Protein AF-A0A0G1DIJ9-F1 (afdb_monomer_lite)

Secondary structure (DSSP, 8-state):
-HHHHHHHHHHHHHHHHHHHHHHHHHHHHHHHHTT------TTEETTEE-TTEEEETTEEEETT-EETTEEEEETTEEE-TTSPEESSS--HHHHHHHHS---S--TT-TT-EEEEETTEEEEHHHHHHHHHTS-----TTHHHHHHHHHHHHHHHHHHHHHHTS----TTTSSSTT--HHHHHHHHHHHHHHHHHTS-EEEEEEEEEESBSSSB-TT-HHHHHHHHHHHHHHHHHHHHTTSS-HHHHHHHHHH-GGGGGT-TTTTTSSEEEEEEETTS--SS-HHHHHHHTTPPTT-BPPPEEEEE--STTPPPEEEEEEEEEEEEEE----------

pLDDT: mean 86.27, std 15.35, range [39.97, 98.81]

Sequence (339 aa):
MRDFIARILISRIGIIFLLFILVLSLFAGYSVLSRQKAPQPEYVCGGKNCFAGCCVRGKCQQKGINIAGYTCFGENKWETPDKKGIASGTPYAVIDAVTGKSSVPDPDDPATVVATVGQERIFQKDLDSEISLYPPQYSPDIRKILIDKISEDSTLLQKAAKEGDVVLDETVFDTVDKDYSKRLELVKEVKGIFDSRQNSLSGTIISIWFYNEKIGPLGYEKGKQLAFQKIDALQRNVKNGNLTLEEAVDIIKNDRELEQIDKSYKSNASFRFDVREGQKISLDPGFDSQLWQLSDGDVSDVFLAKDIPEYDAPAVDAVYMFARIDRRQIAETVKEQNL

Foldseek 3Di:
DVVVVVVVVVVVVVVVVVVVVVVVVVVVVVVVVVPPPDPDPLQAALNDGLQQAAHANRDGDHAQDAQQQWGINGPNWIAHVVRHIDPDDDAVSRNCRVVVDCPPFPLPDLQDFPDDAPPFGDGSVLLVVQCVVDDPDPDNCSSVVSVVVVNVLVNLLVVCVVVVNDDDDPLQGRDSNHDNVVVVVVSVVSCVLVQLQWKKFKWKKFKQWQAALHHFQCGRPSSVVVQCVLQQVLLVCCQVVVDPPVRSLVCQLPPPVSCRRPVCSNVVRMDIDIDTPPDDDDQAVVVVVQSVVDAAQHKAHKDFDWDQSDVPRDTDGTMIMIITINDIRHRPPPPPPDD

Organism: NCBI:txid1618443

Structure (mmCIF, N/CA/C/O backbone):
data_AF-A0A0G1DIJ9-F1
#
_entry.id   AF-A0A0G1DIJ9-F1
#
loop_
_atom_site.group_PDB
_atom_site.id
_atom_site.type_symbol
_atom_site.label_atom_id
_atom_site.label_alt_id
_atom_site.label_comp_id
_atom_site.label_asym_id
_atom_site.label_entity_id
_atom_site.label_seq_id
_atom_site.pdbx_PDB_ins_code
_atom_site.Cartn_x
_atom_site.Cartn_y
_atom_site.Cartn_z
_atom_site.occupancy
_atom_site.B_iso_or_equiv
_atom_site.auth_seq_id
_atom_site.auth_comp_id
_atom_site.auth_asym_id
_atom_site.auth_atom_id
_atom_site.pdbx_PDB_model_num
ATOM 1 N N . MET A 1 1 ? 41.668 5.292 61.300 1.00 58.12 1 MET A N 1
ATOM 2 C CA . MET A 1 1 ? 42.355 6.326 60.484 1.00 58.12 1 MET A CA 1
ATOM 3 C C . MET A 1 1 ? 42.522 5.905 59.017 1.00 58.12 1 MET A C 1
ATOM 5 O O . MET A 1 1 ? 42.202 6.703 58.147 1.00 58.12 1 MET A O 1
ATOM 9 N N . ARG A 1 2 ? 42.920 4.653 58.723 1.00 53.69 2 ARG A N 1
ATOM 10 C CA . ARG A 1 2 ? 43.015 4.102 57.350 1.00 53.69 2 ARG A CA 1
ATOM 11 C C . ARG A 1 2 ? 41.704 4.159 56.542 1.00 53.69 2 ARG A C 1
ATOM 13 O O . ARG A 1 2 ? 41.727 4.617 55.406 1.00 53.69 2 ARG A O 1
ATOM 20 N N . ASP A 1 3 ? 40.566 3.819 57.149 1.00 58.00 3 ASP A N 1
ATOM 21 C CA . ASP A 1 3 ? 39.267 3.823 56.444 1.00 58.00 3 ASP A CA 1
ATOM 22 C C . ASP A 1 3 ? 38.712 5.220 56.141 1.00 58.00 3 ASP A C 1
ATOM 24 O O . ASP A 1 3 ? 37.948 5.404 55.195 1.00 58.00 3 ASP A O 1
ATOM 28 N N . PHE A 1 4 ? 39.120 6.232 56.910 1.00 63.16 4 PHE A N 1
ATOM 29 C CA . PHE A 1 4 ? 38.688 7.612 56.685 1.00 63.16 4 PHE A CA 1
ATOM 30 C C . PHE A 1 4 ? 39.403 8.228 55.474 1.00 63.16 4 PHE A C 1
ATOM 32 O O . PHE A 1 4 ? 38.781 8.892 54.648 1.00 63.16 4 PHE A O 1
ATOM 39 N N . ILE A 1 5 ? 40.696 7.926 55.310 1.00 64.38 5 ILE A N 1
ATOM 40 C CA . ILE A 1 5 ? 41.495 8.381 54.164 1.00 64.38 5 ILE A CA 1
ATOM 41 C C . ILE A 1 5 ? 41.023 7.702 52.865 1.00 64.38 5 ILE A C 1
ATOM 43 O O . ILE A 1 5 ? 40.918 8.365 51.833 1.00 64.38 5 ILE A O 1
ATOM 47 N N . ALA A 1 6 ? 40.645 6.419 52.917 1.00 62.41 6 ALA A N 1
ATOM 48 C CA . ALA A 1 6 ? 40.121 5.693 51.757 1.00 62.41 6 ALA A CA 1
ATOM 49 C C . ALA A 1 6 ? 38.794 6.277 51.231 1.00 62.41 6 ALA A C 1
ATOM 51 O O . ALA A 1 6 ? 38.613 6.414 50.022 1.00 62.41 6 ALA A O 1
ATOM 52 N N . ARG A 1 7 ? 37.884 6.702 52.121 1.00 59.50 7 ARG A N 1
ATOM 53 C CA . ARG A 1 7 ? 36.598 7.305 51.720 1.00 59.50 7 ARG A CA 1
ATOM 54 C C . ARG A 1 7 ? 36.752 8.694 51.091 1.00 59.50 7 ARG A C 1
ATOM 56 O O . ARG A 1 7 ? 36.018 9.017 50.159 1.00 59.50 7 ARG A O 1
ATOM 63 N N . ILE A 1 8 ? 37.729 9.489 51.534 1.00 63.97 8 ILE A N 1
ATOM 64 C CA . ILE A 1 8 ? 38.015 10.803 50.930 1.00 63.97 8 ILE A CA 1
ATOM 65 C C . ILE A 1 8 ? 38.635 10.644 49.532 1.00 63.97 8 ILE A C 1
ATOM 67 O O . ILE A 1 8 ? 38.284 11.392 48.618 1.00 63.97 8 ILE A O 1
ATOM 71 N N . LEU A 1 9 ? 39.508 9.650 49.338 1.00 57.59 9 LEU A N 1
ATOM 72 C CA . LEU A 1 9 ? 40.127 9.373 48.036 1.00 57.59 9 LEU A CA 1
ATOM 73 C C . LEU A 1 9 ? 39.108 8.892 46.991 1.00 57.59 9 LEU A C 1
ATOM 75 O O . LEU A 1 9 ? 39.119 9.392 45.868 1.00 57.59 9 LEU A O 1
ATOM 79 N N . ILE A 1 10 ? 38.177 8.007 47.364 1.00 65.44 10 ILE A N 1
ATOM 80 C CA . ILE A 1 10 ? 37.139 7.506 46.443 1.00 65.44 10 ILE A CA 1
ATOM 81 C C . ILE A 1 10 ? 36.172 8.629 46.026 1.00 65.44 10 ILE A C 1
ATOM 83 O O . ILE A 1 10 ? 35.812 8.737 44.855 1.00 65.44 10 ILE A O 1
ATOM 87 N N . SER A 1 11 ? 35.815 9.523 46.954 1.00 72.94 11 SER A N 1
ATOM 88 C CA . SER A 1 11 ? 34.938 10.669 46.675 1.00 72.94 11 SER A CA 1
ATOM 89 C C . SER A 1 11 ? 35.566 11.667 45.690 1.00 72.94 11 SER A C 1
ATOM 91 O O . SER A 1 11 ? 34.907 12.120 44.754 1.00 72.94 11 SER A O 1
ATOM 93 N N . ARG A 1 12 ? 36.865 11.967 45.831 1.00 72.31 12 ARG A N 1
ATOM 94 C CA . ARG A 1 12 ? 37.558 12.914 44.938 1.00 72.31 12 ARG A CA 1
ATOM 95 C C . ARG A 1 12 ? 37.807 12.355 43.537 1.00 72.31 12 ARG A C 1
ATOM 97 O O . ARG A 1 12 ? 37.716 13.110 42.573 1.00 72.31 12 ARG A O 1
ATOM 104 N N . ILE A 1 13 ? 38.060 11.052 43.411 1.00 76.75 13 ILE A N 1
ATOM 105 C CA . ILE A 1 13 ? 38.215 10.396 42.102 1.00 76.75 13 ILE A CA 1
ATOM 106 C C . ILE A 1 13 ? 36.884 10.397 41.336 1.00 76.75 13 ILE A C 1
ATOM 108 O O . ILE A 1 13 ? 36.874 10.690 40.142 1.00 76.75 13 ILE A O 1
ATOM 112 N N . GLY A 1 14 ? 35.756 10.172 42.022 1.00 79.25 14 GLY A N 1
ATOM 113 C CA . GLY A 1 14 ? 34.427 10.229 41.402 1.00 79.25 14 GLY A CA 1
ATOM 114 C C . GLY A 1 14 ? 34.088 11.604 40.812 1.00 79.25 14 GLY A C 1
ATOM 115 O O . GLY A 1 14 ? 33.591 11.686 39.691 1.00 79.25 14 GLY A O 1
ATOM 116 N N . ILE A 1 15 ? 34.422 12.689 41.521 1.00 81.75 15 ILE A N 1
ATOM 117 C CA . ILE A 1 15 ? 34.166 14.063 41.051 1.00 81.75 15 ILE A CA 1
ATOM 118 C C . ILE A 1 15 ? 35.011 14.400 39.812 1.00 81.75 15 ILE A C 1
ATOM 120 O O . ILE A 1 15 ? 34.500 14.998 38.864 1.00 81.75 15 ILE A O 1
ATOM 124 N N . ILE A 1 16 ? 36.283 13.987 39.783 1.00 83.19 16 ILE A N 1
ATOM 125 C CA . ILE A 1 16 ? 37.169 14.220 38.629 1.00 83.19 16 ILE A CA 1
ATOM 126 C C . ILE A 1 16 ? 36.668 13.451 37.400 1.00 83.19 16 ILE A C 1
ATOM 128 O O . ILE A 1 16 ? 36.641 14.003 36.300 1.00 83.19 16 ILE A O 1
ATOM 132 N N . PHE A 1 17 ? 36.218 12.207 37.580 1.00 80.94 17 PHE A N 1
ATOM 133 C CA . PHE A 1 17 ? 35.701 11.392 36.481 1.00 80.94 17 PHE A CA 1
ATOM 134 C C . PHE A 1 17 ? 34.413 11.982 35.885 1.00 80.94 17 PHE A C 1
ATOM 136 O O . PHE A 1 17 ? 34.255 12.031 34.666 1.00 80.94 17 PHE A O 1
ATOM 143 N N . LEU A 1 18 ? 33.526 12.513 36.731 1.00 82.81 18 LEU A N 1
ATOM 144 C CA . LEU A 1 18 ? 32.265 13.117 36.296 1.00 82.81 18 LEU A CA 1
ATOM 145 C C . LEU A 1 18 ? 32.480 14.437 35.532 1.00 82.81 18 LEU A C 1
ATOM 147 O O . LEU A 1 18 ? 31.822 14.677 34.519 1.00 82.81 18 LEU A O 1
ATOM 151 N N . LEU A 1 19 ? 33.458 15.252 35.946 1.00 85.06 19 LEU A N 1
ATOM 152 C CA . LEU A 1 19 ? 33.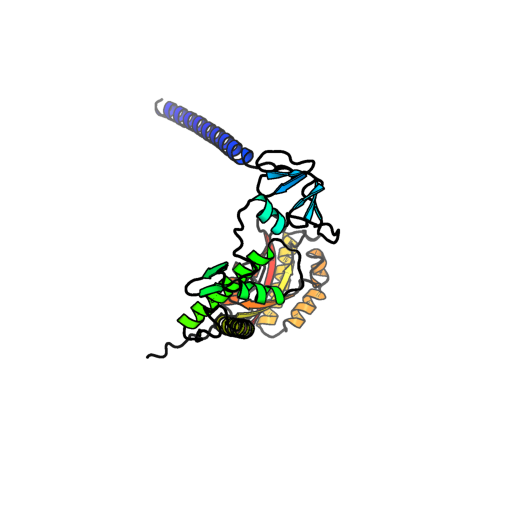872 16.449 35.202 1.00 85.06 19 LEU A CA 1
ATOM 153 C C . LEU A 1 19 ? 34.488 16.103 33.839 1.00 85.06 19 LEU A C 1
ATOM 155 O O . LEU A 1 19 ? 34.218 16.789 32.854 1.00 85.06 19 LEU A O 1
ATOM 159 N N . PHE A 1 20 ? 35.271 15.026 33.758 1.00 84.31 20 PHE A N 1
ATOM 160 C CA . PHE A 1 20 ? 35.887 14.597 32.501 1.00 84.31 20 PHE A CA 1
ATOM 161 C C . PHE A 1 20 ? 34.842 14.125 31.474 1.00 84.31 20 PHE A C 1
ATOM 163 O O . PHE A 1 20 ? 34.932 14.475 30.297 1.00 84.31 20 PHE A O 1
ATOM 170 N N . ILE A 1 21 ? 33.802 13.408 31.922 1.00 82.00 21 ILE A N 1
ATOM 171 C CA . ILE A 1 21 ? 32.673 12.996 31.068 1.00 82.00 21 ILE A CA 1
ATOM 172 C C . ILE A 1 21 ? 31.901 14.217 30.546 1.00 82.00 21 ILE A C 1
ATOM 174 O O . ILE A 1 21 ? 31.571 14.273 29.360 1.00 82.00 21 ILE A O 1
ATOM 178 N N . LEU A 1 22 ? 31.666 15.226 31.391 1.00 82.06 22 LEU A N 1
ATOM 179 C CA . LEU A 1 22 ? 30.994 16.465 30.983 1.00 82.06 22 LEU A CA 1
ATOM 180 C C . LEU A 1 22 ? 31.778 17.214 29.895 1.00 82.06 22 LEU A C 1
ATOM 182 O O . LEU A 1 22 ? 31.198 17.608 28.883 1.00 82.06 22 LEU A O 1
ATOM 186 N N . VAL A 1 23 ? 33.100 17.341 30.037 1.00 82.44 23 VAL A N 1
ATOM 187 C CA . VAL A 1 23 ? 33.948 17.998 29.024 1.00 82.44 23 VAL A CA 1
ATOM 188 C C . VAL A 1 23 ? 33.960 17.222 27.702 1.00 82.44 23 VAL A C 1
ATOM 190 O O . VAL A 1 23 ? 33.847 17.830 26.637 1.00 82.44 23 VAL A O 1
ATOM 193 N N . LEU A 1 24 ? 34.025 15.887 27.748 1.00 75.75 24 LEU A N 1
ATOM 194 C CA . LEU A 1 24 ? 33.939 15.050 26.546 1.00 75.75 24 LEU A CA 1
ATOM 195 C C . LEU A 1 24 ? 32.584 15.186 25.838 1.00 75.75 24 LEU A C 1
ATOM 197 O O . LEU A 1 24 ? 32.544 15.265 24.610 1.00 75.75 24 LEU A O 1
ATOM 201 N N . SER A 1 25 ? 31.483 15.272 26.592 1.00 73.44 25 SER A N 1
ATOM 202 C CA . SER A 1 25 ? 30.143 15.442 26.016 1.00 73.44 25 SER A CA 1
ATOM 203 C C . SER A 1 25 ? 29.959 16.803 25.327 1.00 73.44 25 SER A C 1
ATOM 205 O O . SER A 1 25 ? 29.359 16.874 24.253 1.00 73.44 25 SER A O 1
ATOM 207 N N . LEU A 1 26 ? 30.566 17.867 25.869 1.00 74.19 26 LEU A N 1
ATOM 208 C CA . LEU A 1 26 ? 30.573 19.195 25.247 1.00 74.19 26 LEU A CA 1
ATOM 209 C C . LEU A 1 26 ? 31.395 19.218 23.947 1.00 74.19 26 LEU A C 1
ATOM 211 O O . LEU A 1 26 ? 30.956 19.805 22.958 1.00 74.19 26 LEU A O 1
ATOM 215 N N . PHE A 1 27 ? 32.545 18.535 23.906 1.00 69.31 27 PHE A N 1
ATOM 216 C CA . PHE A 1 27 ? 33.355 18.427 22.685 1.00 69.31 27 PHE A CA 1
ATOM 217 C C . PHE A 1 27 ? 32.674 17.591 21.592 1.00 69.31 27 PHE A C 1
ATOM 219 O O . PHE A 1 27 ? 32.719 17.961 20.415 1.00 69.31 27 PHE A O 1
ATOM 226 N N . ALA A 1 28 ? 31.998 16.501 21.965 1.00 64.94 28 ALA A N 1
ATOM 227 C CA . ALA A 1 28 ? 31.237 15.684 21.024 1.00 64.94 28 ALA A CA 1
ATOM 228 C C . ALA A 1 28 ? 30.083 16.483 20.390 1.00 64.94 28 ALA A C 1
ATOM 230 O O . ALA A 1 28 ? 29.948 16.483 19.165 1.00 64.94 28 ALA A O 1
ATOM 231 N N . GLY A 1 29 ? 29.327 17.245 21.192 1.00 58.09 29 GLY A N 1
ATOM 232 C CA . GLY A 1 29 ? 28.249 18.111 20.700 1.00 58.09 29 GLY A CA 1
ATOM 233 C C . GLY A 1 29 ? 28.731 19.204 19.738 1.00 58.09 29 GLY A C 1
ATOM 234 O O . GLY A 1 29 ? 28.089 19.455 18.717 1.00 58.09 29 GLY A O 1
ATOM 235 N N . TYR A 1 30 ? 29.903 19.796 19.995 1.00 59.12 30 TYR A N 1
ATOM 236 C CA . TYR A 1 30 ? 30.471 20.832 19.122 1.00 59.12 30 TYR A CA 1
ATOM 237 C C . TYR A 1 30 ? 30.870 20.284 17.739 1.00 59.12 30 TYR A C 1
ATOM 239 O O . TYR A 1 30 ? 30.672 20.943 16.721 1.00 59.12 30 TYR A O 1
ATOM 247 N N . SER A 1 31 ? 31.372 19.046 17.678 1.00 56.94 31 SER A N 1
ATOM 248 C CA . SER A 1 31 ? 31.789 18.416 16.416 1.00 56.94 31 SER A CA 1
ATOM 249 C C . SER A 1 31 ? 30.624 18.011 15.497 1.00 56.94 31 SER A C 1
ATOM 251 O O . SER A 1 31 ? 30.791 17.969 14.275 1.00 56.94 31 SER A O 1
ATOM 253 N N . VAL A 1 32 ? 29.440 17.749 16.064 1.00 54.06 32 VAL A N 1
ATOM 254 C CA . VAL A 1 32 ? 28.249 17.316 15.312 1.00 54.06 32 VAL A CA 1
ATOM 255 C C . VAL A 1 32 ? 27.482 18.513 14.735 1.00 54.06 32 VAL A C 1
ATOM 257 O O . VAL A 1 32 ? 26.994 18.435 13.608 1.00 54.06 32 VAL A O 1
ATOM 260 N N . LEU A 1 33 ? 27.449 19.655 15.431 1.00 47.84 33 LEU A N 1
ATOM 261 C CA . LEU A 1 33 ? 26.732 20.853 14.967 1.00 47.84 33 LEU A CA 1
ATOM 262 C C . LEU A 1 33 ? 27.459 21.635 13.857 1.00 47.84 33 LEU A C 1
ATOM 264 O O . LEU A 1 33 ? 26.808 22.298 13.055 1.00 47.84 33 LEU A O 1
ATOM 268 N N . SER A 1 34 ? 28.786 21.524 13.718 1.00 47.81 34 SER A N 1
ATOM 269 C CA . SER A 1 34 ? 29.533 22.228 12.653 1.00 47.81 34 SER A CA 1
ATOM 270 C C . SER A 1 34 ? 29.472 21.566 11.264 1.00 47.81 34 SER A C 1
ATOM 272 O O . SER A 1 34 ? 30.155 22.017 10.344 1.00 47.81 34 SER A O 1
ATOM 274 N N . ARG A 1 35 ? 28.679 20.500 11.074 1.00 47.31 35 ARG A N 1
ATOM 275 C CA . ARG A 1 35 ? 28.535 19.797 9.780 1.00 47.31 35 ARG A CA 1
ATOM 276 C C . ARG A 1 35 ? 27.206 20.019 9.061 1.00 47.31 35 ARG A C 1
ATOM 278 O O . ARG A 1 35 ? 26.981 19.394 8.026 1.00 47.31 35 ARG A O 1
ATOM 285 N N . GLN A 1 36 ? 26.359 20.937 9.516 1.00 44.81 36 GLN A N 1
ATOM 286 C CA . GLN A 1 36 ? 25.293 21.438 8.652 1.00 44.81 36 GLN A CA 1
ATOM 287 C C . GLN A 1 36 ? 25.916 22.406 7.639 1.00 44.81 36 GLN A C 1
ATOM 289 O O . GLN A 1 36 ? 26.146 23.579 7.922 1.00 44.81 36 GLN A O 1
ATOM 294 N N . LYS A 1 37 ? 26.266 21.885 6.453 1.00 44.62 37 LYS A N 1
ATOM 295 C CA . LYS A 1 37 ? 26.604 22.717 5.293 1.00 44.62 37 LYS A CA 1
ATOM 296 C C . LYS A 1 37 ? 25.425 23.662 5.072 1.00 44.62 37 LYS A C 1
ATOM 298 O O . LYS A 1 37 ? 24.344 23.194 4.726 1.00 44.62 37 LYS A O 1
ATOM 303 N N . ALA A 1 38 ? 25.634 24.961 5.285 1.00 48.69 38 ALA A N 1
ATOM 304 C CA . ALA A 1 38 ? 24.663 25.976 4.899 1.00 48.69 38 ALA A CA 1
ATOM 305 C C . ALA A 1 38 ? 24.201 25.696 3.455 1.00 48.69 38 ALA A C 1
ATOM 307 O O . ALA A 1 38 ? 25.057 25.344 2.628 1.00 48.69 38 ALA A O 1
ATOM 308 N N . PRO A 1 39 ? 22.893 25.798 3.147 1.00 48.47 39 PRO A N 1
ATOM 309 C CA . PRO A 1 39 ? 22.404 25.608 1.789 1.00 48.47 39 PRO A CA 1
ATOM 310 C C . PRO A 1 39 ? 23.198 26.543 0.879 1.00 48.47 39 PRO A C 1
ATOM 312 O O . PRO A 1 39 ? 23.201 27.761 1.061 1.00 48.47 39 PRO A O 1
ATOM 315 N N . GLN A 1 40 ? 23.973 25.955 -0.032 1.00 47.31 40 GLN A N 1
ATOM 316 C CA . GLN A 1 40 ? 24.732 26.727 -1.006 1.00 47.31 40 GLN A CA 1
ATOM 317 C C . GLN A 1 40 ? 23.710 27.541 -1.809 1.00 47.31 40 GLN A C 1
ATOM 319 O O . GLN A 1 40 ? 22.744 26.950 -2.293 1.00 47.31 40 GLN A O 1
ATOM 324 N N . PRO A 1 41 ? 23.870 28.870 -1.936 1.00 52.56 41 PRO A N 1
ATOM 325 C CA . PRO A 1 41 ? 22.963 29.655 -2.757 1.00 52.56 41 PRO A CA 1
ATOM 326 C C . PRO A 1 41 ? 22.971 29.097 -4.186 1.00 52.56 41 PRO A C 1
ATOM 328 O O . PRO A 1 41 ? 24.032 28.730 -4.695 1.00 52.56 41 PRO A O 1
ATOM 331 N N . GLU A 1 42 ? 21.800 29.057 -4.829 1.00 52.34 42 GLU A N 1
ATOM 332 C CA . GLU A 1 42 ? 21.540 28.460 -6.157 1.00 52.34 42 GLU A CA 1
ATOM 333 C C . GLU A 1 42 ? 22.486 28.925 -7.283 1.00 52.34 42 GLU A C 1
ATOM 335 O O . GLU A 1 42 ? 22.529 28.330 -8.354 1.00 52.34 42 GLU A O 1
ATOM 340 N N . TYR A 1 43 ? 23.298 29.954 -7.049 1.00 55.31 43 TYR A N 1
ATOM 341 C CA . TYR A 1 43 ? 24.181 30.585 -8.026 1.00 55.31 43 TYR A CA 1
ATOM 342 C C . TYR A 1 43 ? 25.648 30.133 -7.945 1.00 55.31 43 TYR A C 1
ATOM 344 O O . TYR A 1 43 ? 26.487 30.680 -8.663 1.00 55.31 43 TYR A O 1
ATOM 352 N N . VAL A 1 44 ? 25.999 29.160 -7.092 1.00 58.97 44 VAL A N 1
ATOM 353 C CA . VAL A 1 44 ? 27.384 28.668 -6.964 1.00 58.97 44 VAL A CA 1
ATOM 354 C C . VAL A 1 44 ? 27.623 27.448 -7.855 1.00 58.97 44 VAL A C 1
ATOM 356 O O . VAL A 1 44 ? 27.127 26.355 -7.605 1.00 58.97 44 VAL A O 1
ATOM 359 N N . CYS A 1 45 ? 28.460 27.621 -8.877 1.00 71.06 45 CYS A N 1
ATOM 360 C CA . CYS A 1 45 ? 28.860 26.581 -9.818 1.00 71.06 45 CYS A CA 1
ATOM 361 C C . CYS A 1 45 ? 30.348 26.272 -9.647 1.00 71.06 45 CYS A C 1
ATOM 363 O O . CYS A 1 45 ? 31.192 27.134 -9.893 1.00 71.06 45 CYS A O 1
ATOM 365 N N . GLY A 1 46 ? 30.696 25.066 -9.186 1.00 60.66 46 GLY A N 1
ATOM 366 C CA . GLY A 1 46 ? 32.104 24.679 -9.000 1.00 60.66 46 GLY A CA 1
ATOM 367 C C . GLY A 1 46 ? 32.893 25.615 -8.068 1.00 60.66 46 GLY A C 1
ATOM 368 O O . GLY A 1 46 ? 34.087 25.819 -8.272 1.00 60.66 46 GLY A O 1
ATOM 369 N N . GLY A 1 47 ? 32.224 26.237 -7.089 1.00 64.62 47 GLY A N 1
ATOM 370 C CA . GLY A 1 47 ? 32.829 27.208 -6.166 1.00 64.62 47 GLY A CA 1
ATOM 371 C C . GLY A 1 47 ? 32.925 28.647 -6.692 1.00 64.62 47 GLY A C 1
ATOM 372 O O . GLY A 1 47 ? 33.495 29.494 -6.010 1.00 64.62 47 GLY A O 1
ATOM 373 N N . LYS A 1 48 ? 32.371 28.953 -7.875 1.00 67.19 48 LYS A N 1
ATOM 374 C CA . LYS A 1 48 ? 32.296 30.315 -8.433 1.00 67.19 48 LYS A CA 1
ATOM 375 C C . LYS A 1 48 ? 30.850 30.795 -8.509 1.00 67.19 48 LYS A C 1
ATOM 377 O O . LYS A 1 48 ? 29.956 30.021 -8.837 1.00 67.19 48 LYS A O 1
ATOM 382 N N . ASN A 1 49 ? 30.624 32.075 -8.225 1.00 75.19 49 ASN A N 1
ATOM 383 C CA . ASN A 1 49 ? 29.305 32.692 -8.341 1.00 75.19 49 ASN A CA 1
ATOM 384 C C . ASN A 1 49 ? 29.000 33.010 -9.818 1.00 75.19 49 ASN A C 1
ATOM 386 O O . ASN A 1 49 ? 29.737 33.770 -10.446 1.00 75.19 49 ASN A O 1
ATOM 390 N N . CYS A 1 50 ? 27.924 32.439 -10.362 1.00 78.25 50 CYS A N 1
ATOM 391 C CA . CYS A 1 50 ? 27.437 32.679 -11.723 1.00 78.25 50 CYS A CA 1
ATOM 392 C C . CYS A 1 50 ? 26.219 33.624 -11.749 1.00 78.25 50 CYS A C 1
ATOM 394 O O . CYS A 1 50 ? 25.319 33.425 -12.557 1.00 78.25 50 CYS A O 1
ATOM 396 N N . PHE A 1 51 ? 26.169 34.639 -10.878 1.00 71.81 51 PHE A N 1
ATOM 397 C CA . PHE A 1 51 ? 25.015 35.538 -10.684 1.00 71.81 51 PHE A CA 1
ATOM 398 C C . PHE A 1 51 ? 24.389 36.075 -11.986 1.00 71.81 51 PHE A C 1
ATOM 400 O O . PHE A 1 51 ? 23.174 36.143 -12.123 1.00 71.81 51 PHE A O 1
ATOM 407 N N . ALA A 1 52 ? 25.219 36.412 -12.976 1.00 82.88 52 ALA A N 1
ATOM 408 C CA . ALA A 1 52 ? 24.775 36.958 -14.258 1.00 82.88 52 ALA A CA 1
ATOM 409 C C . ALA A 1 52 ? 24.619 35.902 -15.368 1.00 82.88 52 ALA A C 1
ATOM 411 O O . ALA A 1 52 ? 24.576 36.264 -16.539 1.00 82.88 52 ALA A O 1
ATOM 412 N N . GLY A 1 53 ? 24.602 34.610 -15.043 1.00 88.94 53 GLY A N 1
ATOM 413 C CA . GLY A 1 53 ? 24.704 33.529 -16.020 1.00 88.94 53 GLY A CA 1
ATOM 414 C C . GLY A 1 53 ? 23.982 32.253 -15.603 1.00 88.94 53 GLY A C 1
ATOM 415 O O . GLY A 1 53 ? 23.129 32.261 -14.718 1.00 88.94 53 GLY A O 1
ATOM 416 N N . CYS A 1 54 ? 24.321 31.152 -16.266 1.00 89.75 54 CYS A N 1
ATOM 417 C CA . CYS A 1 54 ? 23.744 29.839 -15.996 1.00 89.75 54 CYS A CA 1
ATOM 418 C C . CYS A 1 54 ? 24.848 28.832 -15.673 1.00 89.75 54 CYS A C 1
ATOM 420 O O . CYS A 1 54 ? 25.860 28.749 -16.367 1.00 89.75 54 CYS A O 1
ATOM 422 N N . CYS A 1 55 ? 24.668 28.066 -14.608 1.00 86.00 55 CYS A N 1
ATOM 423 C CA . CYS A 1 55 ? 25.562 27.012 -14.172 1.00 86.00 55 CYS A CA 1
ATOM 424 C C . CYS A 1 55 ? 25.269 25.733 -14.945 1.00 86.00 55 CYS A C 1
ATOM 426 O O . CYS A 1 55 ? 24.171 25.192 -14.876 1.00 86.00 55 CYS A O 1
ATOM 428 N N . VAL A 1 56 ? 26.283 25.212 -15.629 1.00 85.44 56 VAL A N 1
ATOM 429 C CA . VAL A 1 56 ? 26.197 23.948 -16.358 1.00 85.44 56 VAL A CA 1
ATOM 430 C C . VAL A 1 56 ? 27.373 23.079 -15.937 1.00 85.44 56 VAL A C 1
ATOM 432 O O . VA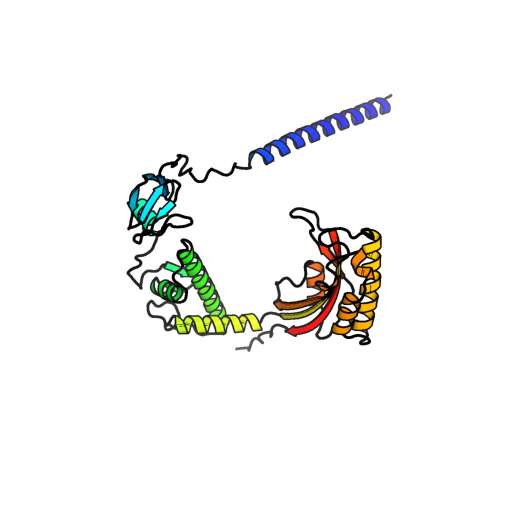L A 1 56 ? 28.519 23.372 -16.280 1.00 85.44 56 VAL A O 1
ATOM 435 N N . ARG A 1 57 ? 27.107 22.029 -15.143 1.00 81.12 57 ARG A N 1
ATOM 436 C CA . ARG A 1 57 ? 28.111 21.046 -14.671 1.00 81.12 57 ARG A CA 1
ATOM 437 C C . ARG A 1 57 ? 29.406 21.687 -14.131 1.00 81.12 57 ARG A C 1
ATOM 439 O O . ARG A 1 57 ? 30.510 21.277 -14.478 1.00 81.12 57 ARG A O 1
ATOM 446 N N . GLY A 1 58 ? 29.283 22.709 -13.284 1.00 77.56 58 GLY A N 1
ATOM 447 C CA . GLY A 1 58 ? 30.440 23.377 -12.669 1.00 77.56 58 GLY A CA 1
ATOM 448 C C . GLY A 1 58 ? 31.098 24.471 -13.522 1.00 77.56 58 GLY A C 1
ATOM 449 O O . GLY A 1 58 ? 32.077 25.065 -13.077 1.00 77.56 58 GLY A O 1
ATOM 450 N N . LYS A 1 59 ? 30.567 24.774 -14.717 1.00 83.81 59 LYS A N 1
ATOM 451 C CA . LYS A 1 59 ? 31.005 25.888 -15.572 1.00 83.81 59 LYS A CA 1
ATOM 452 C C . LYS A 1 59 ? 29.933 26.983 -15.630 1.00 83.81 59 LYS A C 1
ATOM 454 O O . LYS A 1 59 ? 28.769 26.684 -15.890 1.00 83.81 59 LYS A O 1
ATOM 459 N N . CYS A 1 60 ? 30.326 28.246 -15.451 1.00 89.31 60 CYS A N 1
ATOM 460 C CA . CYS A 1 60 ? 29.434 29.385 -15.688 1.00 89.31 60 CYS A CA 1
ATOM 461 C C . CYS A 1 60 ? 29.319 29.674 -17.189 1.00 89.31 60 CYS A C 1
ATOM 463 O O . CYS A 1 60 ? 30.331 29.890 -17.855 1.00 89.31 60 CYS A O 1
ATOM 465 N N . GLN A 1 61 ? 28.090 29.741 -17.687 1.00 91.94 61 GLN A N 1
ATOM 466 C CA . GLN A 1 61 ? 27.737 30.202 -19.025 1.00 91.94 61 GLN A CA 1
ATOM 467 C C . GLN A 1 61 ? 27.232 31.644 -18.956 1.00 91.94 61 GLN A C 1
ATOM 469 O O . GLN A 1 61 ? 26.536 32.010 -18.008 1.00 91.94 61 GLN A O 1
ATOM 474 N N . GLN A 1 62 ? 27.596 32.476 -19.931 1.00 91.81 62 GLN A N 1
ATOM 475 C CA . GLN A 1 62 ? 27.188 33.884 -19.956 1.00 91.81 62 GLN A CA 1
ATOM 476 C C . GLN A 1 62 ? 25.692 34.025 -20.269 1.00 91.81 62 GLN A C 1
ATOM 478 O O . GLN A 1 62 ? 25.151 33.273 -21.073 1.00 91.81 62 GLN A O 1
ATOM 483 N N . LYS A 1 63 ? 25.012 35.015 -19.681 1.00 93.56 63 LYS A N 1
ATOM 484 C CA . LYS A 1 63 ? 23.652 35.380 -20.103 1.00 93.56 63 LYS A CA 1
ATOM 485 C C . LYS A 1 63 ? 23.627 35.791 -21.577 1.00 93.56 63 LYS A C 1
ATOM 487 O O . LYS A 1 63 ? 24.535 36.458 -22.062 1.00 93.56 63 LYS A O 1
ATOM 492 N N . GLY A 1 64 ? 22.563 35.401 -22.268 1.00 91.12 64 GLY A N 1
ATOM 493 C CA . GLY A 1 64 ? 22.353 35.609 -23.696 1.00 91.12 64 GLY A CA 1
ATOM 494 C C . GLY A 1 64 ? 23.033 34.566 -24.580 1.00 91.12 64 GLY A C 1
ATOM 495 O O . GLY A 1 64 ? 22.787 34.566 -25.783 1.00 91.12 64 GLY A O 1
ATOM 496 N N . ILE A 1 65 ? 23.859 33.669 -24.023 1.00 92.50 65 ILE A N 1
ATOM 497 C CA . ILE A 1 65 ? 24.471 32.610 -24.824 1.00 92.50 65 ILE A CA 1
ATOM 498 C C . ILE A 1 65 ? 23.397 31.635 -25.306 1.00 92.50 65 ILE A C 1
ATOM 500 O O . ILE A 1 65 ? 22.562 31.184 -24.516 1.00 92.50 65 ILE A O 1
ATOM 504 N N . ASN A 1 66 ? 23.442 31.322 -26.601 1.00 91.56 66 ASN A N 1
ATOM 505 C CA . ASN A 1 66 ? 22.657 30.249 -27.188 1.00 91.56 66 ASN A CA 1
ATOM 506 C C . ASN A 1 66 ? 23.510 28.979 -27.241 1.00 91.56 66 ASN A C 1
ATOM 508 O O . ASN A 1 66 ? 24.608 28.989 -27.799 1.00 91.56 66 ASN A O 1
ATOM 512 N N . ILE A 1 67 ? 23.022 27.902 -26.636 1.00 85.06 67 ILE A N 1
ATOM 513 C CA . ILE A 1 67 ? 23.684 26.601 -26.605 1.00 85.06 67 ILE A CA 1
ATOM 514 C C . ILE A 1 67 ? 22.645 25.556 -26.993 1.00 85.06 67 ILE A C 1
ATOM 516 O O . ILE A 1 67 ? 21.627 25.412 -26.319 1.00 85.06 67 ILE A O 1
ATOM 520 N N . ALA A 1 68 ? 22.897 24.844 -28.093 1.00 82.62 68 ALA A N 1
ATOM 521 C CA . ALA A 1 68 ? 21.989 23.833 -28.639 1.00 82.62 68 ALA A CA 1
ATOM 522 C C . ALA A 1 68 ? 20.538 24.336 -28.819 1.00 82.62 68 ALA A C 1
ATOM 524 O O . ALA A 1 68 ? 19.580 23.619 -28.545 1.00 82.62 68 ALA A O 1
ATOM 525 N N . GLY A 1 69 ? 20.371 25.598 -29.233 1.00 82.88 69 GLY A N 1
ATOM 526 C CA . GLY A 1 69 ? 19.063 26.227 -29.430 1.00 82.88 69 GLY A CA 1
ATOM 527 C C . GLY A 1 69 ? 18.457 26.861 -28.173 1.00 82.88 69 GLY A C 1
ATOM 528 O O . GLY A 1 69 ? 17.502 27.622 -28.298 1.00 82.88 69 GLY A O 1
ATOM 529 N N . TYR A 1 70 ? 19.027 26.636 -26.987 1.00 90.00 70 TYR A N 1
ATOM 530 C CA . TYR A 1 70 ? 18.542 27.209 -25.731 1.00 90.00 70 TYR A CA 1
ATOM 531 C C . TYR A 1 70 ? 19.303 28.470 -25.349 1.00 90.00 70 TYR A C 1
ATOM 533 O O . TYR A 1 70 ? 20.530 28.507 -25.434 1.00 90.00 70 TYR A O 1
ATOM 541 N N . THR A 1 71 ? 18.593 29.477 -24.847 1.00 94.50 71 THR A N 1
ATOM 542 C CA . THR A 1 71 ? 19.197 30.752 -24.437 1.00 94.50 71 THR A CA 1
ATOM 543 C C . THR A 1 71 ? 19.272 30.841 -22.913 1.00 94.50 71 THR A C 1
ATOM 545 O O . THR A 1 71 ? 18.268 30.653 -22.227 1.00 94.50 71 THR A O 1
ATOM 548 N N . CYS A 1 72 ? 20.451 31.138 -22.361 1.00 93.56 72 CYS A N 1
ATOM 549 C CA . CYS A 1 72 ? 20.609 31.422 -20.930 1.00 93.56 72 CYS A CA 1
ATOM 550 C C . CYS A 1 72 ? 20.110 32.838 -20.598 1.00 93.56 72 CYS A C 1
ATOM 552 O O . CYS A 1 72 ? 20.648 33.815 -21.113 1.00 93.56 72 CYS A O 1
ATOM 554 N N . PHE A 1 73 ? 19.155 32.990 -19.682 1.00 91.75 73 PHE A N 1
ATOM 555 C CA . PHE A 1 73 ? 18.632 34.298 -19.250 1.00 91.75 73 PHE A CA 1
ATOM 556 C C . PHE A 1 73 ? 19.313 34.864 -17.995 1.00 91.75 73 PHE A C 1
ATOM 558 O O . PHE A 1 73 ? 19.034 36.001 -17.596 1.00 91.75 73 PHE A O 1
ATOM 565 N N . GLY A 1 74 ? 20.267 34.121 -17.433 1.00 88.81 74 GLY A N 1
ATOM 566 C CA . GLY A 1 74 ? 20.884 34.410 -16.142 1.00 88.81 74 GLY A CA 1
ATOM 567 C C . GLY A 1 74 ? 20.140 33.717 -15.005 1.00 88.81 74 GLY A C 1
ATOM 568 O O . GLY A 1 74 ? 19.076 33.142 -15.219 1.00 88.81 74 GLY A O 1
ATOM 569 N N . GLU A 1 75 ? 20.708 33.747 -13.800 1.00 85.56 75 GLU A N 1
ATOM 570 C CA . GLU A 1 75 ? 20.107 33.123 -12.614 1.00 85.56 75 GLU A CA 1
ATOM 571 C C . GLU A 1 75 ? 19.751 31.632 -12.813 1.00 85.56 75 GLU A C 1
ATOM 573 O O . GLU A 1 75 ? 18.743 31.159 -12.299 1.00 85.56 75 GLU A O 1
ATOM 578 N N . ASN A 1 76 ? 20.546 30.891 -13.600 1.00 82.88 76 ASN A N 1
ATOM 579 C CA . ASN A 1 76 ? 20.259 29.505 -14.021 1.00 82.88 76 ASN A CA 1
ATOM 580 C C . ASN A 1 76 ? 18.934 29.294 -14.777 1.00 82.88 76 ASN A C 1
ATOM 582 O O . ASN A 1 76 ? 18.475 28.159 -14.895 1.00 82.88 76 ASN A O 1
ATOM 586 N N . LYS A 1 77 ? 18.335 30.350 -15.329 1.00 89.88 77 LYS A N 1
ATOM 587 C CA . LYS A 1 77 ? 17.110 30.260 -16.128 1.00 89.88 77 LYS A CA 1
ATOM 588 C C . LYS A 1 77 ? 17.448 30.073 -17.599 1.00 89.88 77 LYS A C 1
ATOM 590 O O . LYS A 1 77 ? 18.289 30.785 -18.153 1.00 89.88 77 LYS A O 1
ATOM 595 N N . TRP A 1 78 ? 16.749 29.145 -18.233 1.00 89.69 78 TRP A N 1
ATOM 596 C CA . TRP A 1 78 ? 16.902 28.817 -19.647 1.00 89.69 78 TRP A CA 1
ATOM 597 C C . TRP A 1 78 ? 15.600 29.066 -20.402 1.00 89.69 78 TRP A C 1
ATOM 599 O O . TRP A 1 78 ? 14.517 29.002 -19.825 1.00 89.69 78 TRP A O 1
ATOM 609 N N . GLU A 1 79 ? 15.709 29.328 -21.697 1.00 92.25 79 GLU A N 1
ATOM 610 C CA . GLU A 1 79 ? 14.578 29.486 -22.609 1.00 92.25 79 GLU A CA 1
ATOM 611 C C . GLU A 1 79 ? 14.741 28.550 -23.807 1.00 92.25 79 GLU A C 1
ATOM 613 O O . GLU A 1 79 ? 15.852 28.364 -24.309 1.00 92.25 79 GLU A O 1
ATOM 618 N N . THR A 1 80 ? 13.637 27.952 -24.250 1.00 85.25 80 THR A N 1
ATOM 619 C CA . THR A 1 80 ? 13.574 27.094 -25.439 1.00 85.25 80 THR A CA 1
ATOM 620 C C . THR A 1 80 ? 13.702 27.907 -26.739 1.00 85.25 80 THR A C 1
ATOM 622 O O . THR A 1 80 ? 13.451 29.113 -26.726 1.00 85.25 80 THR A O 1
ATOM 625 N N . PRO A 1 81 ? 13.962 27.262 -27.896 1.00 82.25 81 PRO A N 1
ATOM 626 C CA . PRO A 1 81 ? 13.920 27.926 -29.208 1.00 82.25 81 PRO A CA 1
ATOM 627 C C . PRO A 1 81 ? 12.615 28.698 -29.475 1.00 82.25 81 PRO A C 1
ATOM 629 O O . PRO A 1 81 ? 12.638 29.801 -30.017 1.00 82.25 81 PRO A O 1
ATOM 632 N N . ASP A 1 82 ? 11.483 28.163 -29.004 1.00 84.44 82 ASP A N 1
ATOM 633 C CA . ASP A 1 82 ? 10.153 28.784 -29.129 1.00 84.44 82 ASP A CA 1
ATOM 634 C C . ASP A 1 82 ? 9.868 29.899 -28.106 1.00 84.44 82 ASP A C 1
ATOM 636 O O . ASP A 1 82 ? 8.714 30.275 -27.897 1.00 84.44 82 ASP A O 1
ATOM 640 N N . LYS A 1 83 ? 10.900 30.417 -27.431 1.00 86.81 83 LYS A N 1
ATOM 641 C CA . LYS A 1 83 ? 10.802 31.481 -26.420 1.00 86.81 83 LYS A CA 1
ATOM 642 C C . LYS A 1 83 ? 9.949 31.134 -25.193 1.00 86.81 83 LYS A C 1
ATOM 644 O O . LYS A 1 83 ? 9.276 31.993 -24.622 1.00 86.81 83 LYS A O 1
ATOM 649 N N . LYS A 1 84 ? 9.943 29.863 -24.780 1.00 86.69 84 LYS A N 1
ATOM 650 C CA . LYS A 1 84 ? 9.296 29.426 -23.534 1.00 86.69 84 LYS A CA 1
ATOM 651 C C . LYS A 1 84 ? 10.345 29.292 -22.438 1.00 86.69 84 LYS A C 1
ATOM 653 O O . LYS A 1 84 ? 11.357 28.617 -22.622 1.00 86.69 84 LYS A O 1
ATOM 658 N N . GLY A 1 85 ? 10.100 29.925 -21.294 1.00 86.31 85 GLY A N 1
ATOM 659 C CA . GLY A 1 85 ? 10.957 29.789 -20.118 1.00 86.31 85 GLY A CA 1
ATOM 660 C C . GLY A 1 85 ? 10.908 28.372 -19.541 1.00 86.31 85 GLY A C 1
ATOM 661 O O . GLY A 1 85 ? 9.852 27.742 -19.505 1.00 86.31 85 GLY A O 1
ATOM 662 N N . ILE A 1 86 ? 12.052 27.882 -19.071 1.00 80.00 86 ILE A N 1
ATOM 663 C CA . ILE A 1 86 ? 12.198 26.585 -18.410 1.00 80.00 86 ILE A CA 1
ATOM 664 C C . ILE A 1 86 ? 12.145 26.822 -16.902 1.00 80.00 86 ILE A C 1
ATOM 666 O O . ILE A 1 86 ? 12.953 27.574 -16.357 1.00 80.00 86 ILE A O 1
ATOM 670 N N . ALA A 1 87 ? 11.160 26.208 -16.244 1.00 72.81 87 ALA A N 1
ATOM 671 C CA . ALA A 1 87 ? 10.826 26.483 -14.847 1.00 72.81 87 ALA A CA 1
ATOM 672 C C . ALA A 1 87 ? 11.944 26.098 -13.863 1.00 72.81 87 ALA A C 1
ATOM 674 O O . ALA A 1 87 ? 12.097 26.750 -12.832 1.00 72.81 87 ALA A O 1
ATOM 675 N N . SER A 1 88 ? 12.732 25.067 -14.175 1.00 76.94 88 SER A N 1
ATOM 676 C CA . SER A 1 88 ? 13.870 24.642 -13.361 1.00 76.94 88 SER A CA 1
ATOM 677 C C . SER A 1 88 ? 14.854 23.777 -14.157 1.00 76.94 88 SER A C 1
ATOM 679 O O . SER A 1 88 ? 14.496 23.126 -15.138 1.00 76.94 88 SER A O 1
ATOM 681 N N . GLY A 1 89 ? 16.114 23.759 -13.711 1.00 78.38 89 GLY A N 1
ATOM 682 C CA . GLY A 1 89 ? 17.162 22.897 -14.262 1.00 78.38 89 GLY A CA 1
ATOM 683 C C . GLY A 1 89 ? 17.874 23.447 -15.503 1.00 78.38 89 GLY A C 1
ATOM 684 O O . GLY A 1 89 ? 17.601 24.539 -15.991 1.00 78.38 89 GLY A O 1
ATOM 685 N N . THR A 1 90 ? 18.850 22.679 -15.996 1.00 82.06 90 THR A N 1
ATOM 686 C CA . THR A 1 90 ? 19.589 22.968 -17.236 1.00 82.06 90 THR A CA 1
ATOM 687 C C . THR A 1 90 ? 19.215 21.929 -18.296 1.00 82.06 90 THR A C 1
ATOM 689 O O . THR A 1 90 ? 19.265 20.739 -17.981 1.00 82.06 90 THR A O 1
ATOM 692 N N . PRO A 1 91 ? 18.879 22.325 -19.538 1.00 81.62 91 PRO A N 1
ATOM 693 C CA . PRO A 1 91 ? 18.575 21.380 -20.614 1.00 81.62 91 PRO A CA 1
ATOM 694 C C . PRO A 1 91 ? 19.736 20.419 -20.899 1.00 81.62 91 PRO A C 1
ATOM 696 O O . PRO A 1 91 ? 20.894 20.836 -20.912 1.00 81.62 91 PRO A O 1
ATOM 699 N N . TYR A 1 92 ? 19.448 19.152 -21.204 1.00 68.81 92 TYR A N 1
ATOM 700 C CA . TYR A 1 92 ? 20.498 18.176 -21.536 1.00 68.81 92 TYR A CA 1
ATOM 701 C C . TYR A 1 92 ? 21.297 18.576 -22.769 1.00 68.81 92 TYR A C 1
ATOM 703 O O . TYR A 1 92 ? 22.517 18.595 -22.700 1.00 68.81 92 TYR A O 1
ATOM 711 N N . ALA A 1 93 ? 20.633 19.062 -23.818 1.00 70.81 93 ALA A N 1
ATOM 712 C CA . ALA A 1 93 ? 21.311 19.562 -25.012 1.00 70.81 93 ALA A CA 1
ATOM 713 C C . ALA A 1 93 ? 22.352 20.660 -24.690 1.00 70.81 93 ALA A C 1
ATOM 715 O O . ALA A 1 93 ? 23.408 20.737 -25.317 1.00 70.81 93 ALA A O 1
ATOM 716 N N . VAL A 1 94 ? 22.097 21.475 -23.658 1.00 80.88 94 VAL A N 1
ATOM 717 C CA . VAL A 1 94 ? 23.052 22.465 -23.140 1.00 80.88 94 VAL A CA 1
ATOM 718 C C . VAL A 1 94 ? 24.183 21.796 -22.357 1.00 80.88 94 VAL A C 1
ATOM 720 O O . VAL A 1 94 ? 25.348 22.151 -22.537 1.00 80.88 94 VAL A O 1
ATOM 723 N N . ILE A 1 95 ? 23.862 20.847 -21.474 1.00 77.12 95 ILE A N 1
ATOM 724 C CA . ILE A 1 95 ? 24.850 20.078 -20.700 1.00 77.12 95 ILE A CA 1
ATOM 725 C C . ILE A 1 95 ? 25.823 19.351 -21.637 1.00 77.12 95 ILE A C 1
ATOM 727 O O . ILE A 1 95 ? 27.041 19.430 -21.439 1.00 77.12 95 ILE A O 1
ATOM 731 N N . ASP A 1 96 ? 25.299 18.700 -22.667 1.00 71.31 96 ASP A N 1
ATOM 732 C CA . ASP A 1 96 ? 26.046 17.897 -23.631 1.00 71.31 96 ASP A CA 1
ATOM 733 C C . ASP A 1 96 ? 26.967 18.790 -24.470 1.00 71.31 96 ASP A C 1
ATOM 735 O O . ASP A 1 96 ? 28.181 18.568 -24.526 1.00 71.31 96 ASP A O 1
ATOM 739 N N . ALA A 1 97 ? 26.429 19.895 -24.999 1.00 79.38 97 ALA A N 1
ATOM 740 C CA . ALA A 1 97 ? 27.202 20.883 -25.747 1.00 79.38 97 ALA A CA 1
ATOM 741 C C . ALA A 1 97 ? 28.325 21.535 -24.912 1.00 79.38 97 ALA A C 1
ATOM 743 O O . ALA A 1 97 ? 29.424 21.764 -25.414 1.00 79.38 97 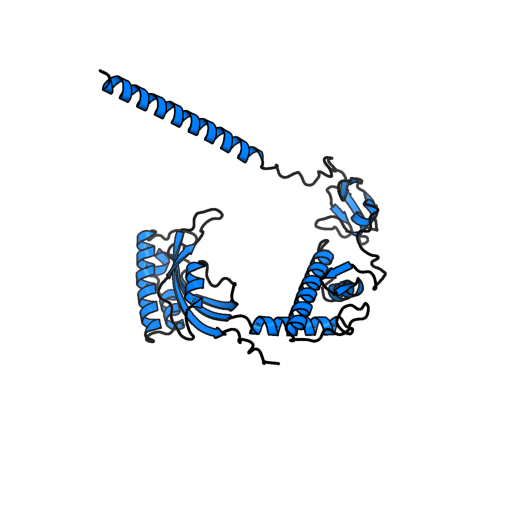ALA A O 1
ATOM 744 N N . VAL A 1 98 ? 28.095 21.820 -23.624 1.00 81.31 98 VAL A N 1
ATOM 745 C CA . VAL A 1 98 ? 29.078 22.491 -22.744 1.00 81.31 98 VAL A CA 1
ATOM 746 C C . VAL A 1 98 ? 30.172 21.551 -22.231 1.00 81.31 98 VAL A C 1
ATOM 748 O O . VAL A 1 98 ? 31.306 21.971 -21.940 1.00 81.31 98 VAL A O 1
ATOM 751 N N . THR A 1 99 ? 29.839 20.280 -22.023 1.00 73.69 99 THR A N 1
ATOM 752 C CA . THR A 1 99 ? 30.786 19.306 -21.474 1.00 73.69 99 THR A CA 1
ATOM 753 C C . THR A 1 99 ? 31.613 18.620 -22.549 1.00 73.69 99 THR A C 1
ATOM 755 O O . THR A 1 99 ? 32.653 18.056 -22.206 1.00 73.69 99 THR A O 1
ATOM 758 N N . GLY A 1 100 ? 31.198 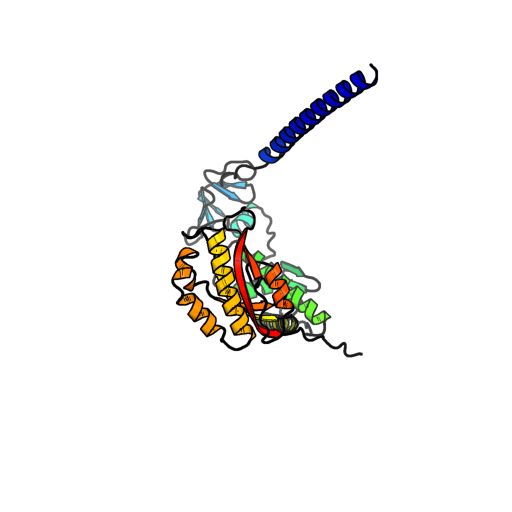18.685 -23.822 1.00 61.31 100 GLY A N 1
ATOM 759 C CA . GLY A 1 100 ? 31.850 17.969 -24.925 1.00 61.31 100 GLY A CA 1
ATOM 760 C C . GLY A 1 100 ? 31.846 16.449 -24.729 1.00 61.31 100 GLY A C 1
ATOM 761 O O . GLY A 1 100 ? 32.529 15.721 -25.442 1.00 61.31 100 GLY A O 1
ATOM 762 N N . LYS A 1 101 ? 31.108 15.975 -23.724 1.00 48.00 101 LYS A N 1
ATOM 763 C CA . LYS A 1 101 ? 30.866 14.582 -23.410 1.00 48.00 101 LYS A CA 1
ATOM 764 C C . LYS A 1 101 ? 29.385 14.382 -23.654 1.00 48.00 101 LYS A C 1
ATOM 766 O O . LYS A 1 101 ? 28.586 14.616 -22.754 1.00 48.00 101 LYS A O 1
ATOM 771 N N . SER A 1 102 ? 29.035 13.933 -24.853 1.00 44.28 10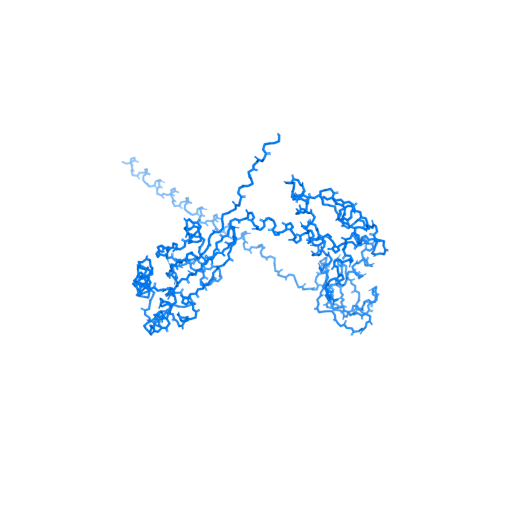2 SER A N 1
ATOM 772 C CA . SER A 1 102 ? 27.808 13.163 -24.993 1.00 44.28 102 SER A CA 1
ATOM 773 C C . SER A 1 102 ? 28.037 11.882 -24.192 1.00 44.28 102 SER A C 1
ATOM 775 O O . SER A 1 102 ? 28.647 10.935 -24.673 1.00 44.28 102 SER A O 1
ATOM 777 N N . SER A 1 103 ? 27.681 11.884 -22.906 1.00 43.00 103 SER A N 1
ATOM 778 C CA . SER A 1 103 ? 27.462 10.629 -22.177 1.00 43.00 103 SER A CA 1
ATOM 779 C C . SER A 1 103 ? 26.109 10.021 -22.541 1.00 43.00 103 SER A C 1
ATOM 781 O O . SER A 1 103 ? 25.745 8.983 -22.000 1.00 43.00 103 SER A O 1
ATOM 783 N N . VAL A 1 104 ? 25.351 10.689 -23.415 1.00 47.19 104 VAL A N 1
ATOM 784 C CA . VAL A 1 104 ? 24.179 10.126 -24.063 1.00 47.19 104 VAL A CA 1
ATOM 785 C C . VAL A 1 104 ? 24.681 9.388 -25.306 1.00 47.19 104 VAL A C 1
ATOM 787 O O . VAL A 1 104 ? 25.395 9.986 -26.119 1.00 47.19 104 VAL A O 1
ATOM 790 N N . PRO A 1 105 ? 24.394 8.088 -25.424 1.00 48.97 105 PRO A N 1
ATOM 791 C CA . PRO A 1 105 ? 24.637 7.357 -26.654 1.00 48.97 105 PRO A CA 1
ATOM 792 C C . PRO A 1 105 ? 23.890 8.034 -27.816 1.00 48.97 105 PRO A C 1
ATOM 794 O O . PRO A 1 105 ? 22.894 8.705 -27.553 1.00 48.97 105 PRO A O 1
ATOM 797 N N . ASP A 1 106 ? 24.406 7.945 -29.046 1.00 52.25 106 ASP A N 1
ATOM 798 C CA . ASP A 1 106 ? 23.885 8.686 -30.206 1.00 52.25 106 ASP A CA 1
ATOM 799 C C . ASP A 1 106 ? 22.349 8.553 -30.290 1.00 52.25 106 ASP A C 1
ATOM 801 O O . ASP A 1 106 ? 21.857 7.447 -30.530 1.00 52.25 106 ASP A O 1
ATOM 805 N N . PRO A 1 107 ? 21.576 9.625 -30.011 1.00 56.84 107 PRO A N 1
ATOM 806 C CA . PRO A 1 107 ? 20.120 9.543 -29.952 1.00 56.84 107 PRO A CA 1
ATOM 807 C C . PRO A 1 107 ? 19.502 9.229 -31.319 1.00 56.84 107 PRO A C 1
ATOM 809 O O . PRO A 1 107 ? 18.320 8.900 -31.367 1.00 56.84 107 PRO A O 1
ATOM 812 N N . ASP A 1 108 ? 20.289 9.302 -32.397 1.00 65.44 108 ASP A N 1
ATOM 813 C CA . ASP A 1 108 ? 19.847 9.021 -33.759 1.00 65.44 108 ASP A CA 1
ATOM 814 C C . ASP A 1 108 ? 20.138 7.572 -34.205 1.00 65.44 108 ASP A C 1
ATOM 816 O O . ASP A 1 108 ? 19.622 7.149 -35.243 1.00 65.44 108 ASP A O 1
ATOM 820 N N . ASP A 1 109 ? 20.914 6.785 -33.440 1.00 84.50 109 ASP A N 1
ATOM 821 C CA . ASP A 1 109 ? 21.142 5.364 -33.739 1.00 84.50 109 ASP A CA 1
ATOM 822 C C . ASP A 1 109 ? 20.292 4.453 -32.827 1.00 84.50 109 ASP A C 1
ATOM 824 O O . ASP A 1 109 ? 20.626 4.270 -31.645 1.00 84.50 109 ASP A O 1
ATOM 828 N N . PRO A 1 110 ? 19.226 3.815 -33.362 1.00 87.62 110 PRO A N 1
ATOM 829 C CA . PRO A 1 110 ? 18.348 2.935 -32.594 1.00 87.62 110 PRO A CA 1
ATOM 830 C C . PRO A 1 110 ? 19.074 1.732 -31.981 1.00 87.62 110 PRO A C 1
ATOM 832 O O . PRO A 1 110 ? 18.596 1.198 -30.980 1.00 87.62 110 PRO A O 1
ATOM 835 N N . ALA A 1 111 ? 20.210 1.309 -32.550 1.00 93.00 111 ALA A N 1
ATOM 836 C CA . ALA A 1 111 ? 20.995 0.171 -32.078 1.00 93.00 111 ALA A CA 1
ATOM 837 C C . ALA A 1 111 ? 21.936 0.520 -30.919 1.00 93.00 111 ALA A C 1
ATOM 839 O O . ALA A 1 111 ? 22.623 -0.360 -30.384 1.00 93.00 111 ALA A O 1
ATOM 840 N N . THR A 1 112 ? 21.983 1.785 -30.502 1.00 91.81 112 THR A N 1
ATOM 841 C CA . THR A 1 112 ? 22.883 2.179 -29.431 1.00 91.81 112 THR A CA 1
ATOM 842 C C . THR A 1 112 ? 22.429 1.620 -28.087 1.00 91.81 112 THR A C 1
ATOM 844 O O . THR A 1 112 ? 21.287 1.802 -27.677 1.00 91.81 112 THR A O 1
ATOM 847 N N . VAL A 1 113 ? 23.334 0.963 -27.361 1.00 92.75 113 VAL A N 1
ATOM 848 C CA . VAL A 1 113 ? 23.053 0.428 -26.022 1.00 92.75 113 VAL A CA 1
ATOM 849 C C . VAL A 1 113 ? 23.061 1.563 -24.994 1.00 92.75 113 VAL A C 1
ATOM 851 O O . VAL A 1 113 ? 24.091 2.201 -24.772 1.00 92.75 113 VAL A O 1
ATOM 854 N N . VAL A 1 114 ? 21.921 1.793 -24.341 1.00 91.94 114 VAL A N 1
ATOM 855 C CA . VAL A 1 114 ? 21.748 2.805 -23.283 1.00 91.94 114 VAL A CA 1
ATOM 856 C C . VAL A 1 114 ? 21.917 2.229 -21.876 1.00 91.94 114 VAL A C 1
ATOM 858 O O . VAL A 1 114 ? 22.277 2.964 -20.958 1.00 91.94 114 VAL A O 1
ATOM 861 N N . ALA A 1 115 ? 21.693 0.922 -21.701 1.00 93.75 115 ALA A N 1
ATOM 862 C CA . ALA A 1 115 ? 21.934 0.198 -20.454 1.00 93.75 115 ALA A CA 1
ATOM 863 C C . ALA A 1 115 ? 22.142 -1.308 -20.703 1.00 93.75 115 ALA A C 1
ATOM 865 O O . ALA A 1 115 ? 21.787 -1.841 -21.753 1.00 93.75 115 ALA A O 1
ATOM 866 N N . THR A 1 116 ? 22.707 -2.015 -19.724 1.00 96.00 116 THR A N 1
ATOM 867 C CA . THR A 1 116 ? 22.826 -3.482 -19.733 1.00 96.00 116 THR A CA 1
ATOM 868 C C . THR A 1 116 ? 22.348 -4.026 -18.396 1.00 96.00 116 THR A C 1
ATOM 870 O O . THR A 1 116 ? 22.814 -3.583 -17.347 1.00 96.00 116 THR A O 1
ATOM 873 N N . VAL A 1 117 ? 21.413 -4.974 -18.438 1.00 95.56 117 VAL A N 1
ATOM 874 C CA . VAL A 1 117 ? 20.702 -5.501 -17.271 1.00 95.56 117 VAL A CA 1
ATOM 875 C C . VAL A 1 117 ? 20.716 -7.017 -17.346 1.00 95.56 117 VAL A C 1
ATOM 877 O O . VAL A 1 117 ? 19.973 -7.614 -18.120 1.00 95.56 117 VAL A O 1
ATOM 880 N N . GLY A 1 118 ? 21.577 -7.659 -16.558 1.00 95.75 118 GLY A N 1
ATOM 881 C CA . GLY A 1 118 ? 21.753 -9.110 -16.634 1.00 95.75 118 GLY A CA 1
ATOM 882 C C . GLY A 1 118 ? 22.149 -9.546 -18.048 1.00 95.75 118 GLY A C 1
ATOM 883 O O . GLY A 1 118 ? 23.243 -9.218 -18.502 1.00 95.75 118 GLY A O 1
ATOM 884 N N . GLN A 1 119 ? 21.260 -10.283 -18.719 1.00 97.00 119 GLN A N 1
ATOM 885 C CA . GLN A 1 119 ? 21.441 -10.768 -20.093 1.00 97.00 119 GLN A CA 1
ATOM 886 C C . GLN A 1 119 ? 20.842 -9.845 -21.171 1.00 97.00 119 GLN A C 1
ATOM 888 O O . GLN A 1 119 ? 21.048 -10.108 -22.350 1.00 97.00 119 GLN A O 1
ATOM 893 N N . GLU A 1 120 ? 20.118 -8.779 -20.804 1.00 97.75 120 GLU A N 1
ATOM 894 C CA . GLU A 1 120 ? 19.512 -7.852 -21.770 1.00 97.75 120 GLU A CA 1
ATOM 895 C C . GLU A 1 120 ? 20.385 -6.616 -21.994 1.00 97.75 120 GLU A C 1
ATOM 897 O O . GLU A 1 120 ? 20.818 -5.952 -21.045 1.00 97.75 120 GLU A O 1
ATOM 902 N N . ARG A 1 121 ? 20.562 -6.233 -23.256 1.00 98.00 121 ARG A N 1
ATOM 903 C CA . ARG A 1 121 ? 20.935 -4.871 -23.637 1.00 98.00 121 ARG A CA 1
ATOM 904 C C . ARG A 1 121 ? 19.668 -4.061 -23.887 1.00 98.00 121 ARG A C 1
ATOM 906 O O . ARG A 1 121 ? 18.786 -4.468 -24.643 1.00 98.00 121 ARG A O 1
ATOM 913 N N . ILE A 1 122 ? 19.598 -2.899 -23.249 1.00 96.44 122 ILE A N 1
ATOM 914 C CA . ILE A 1 122 ? 18.550 -1.911 -23.489 1.00 96.44 122 ILE A CA 1
ATOM 915 C C . ILE A 1 122 ? 19.064 -0.957 -24.558 1.00 96.44 122 ILE A C 1
ATOM 917 O O . ILE A 1 122 ? 20.124 -0.349 -24.383 1.00 96.44 122 ILE A O 1
ATOM 921 N N . PHE A 1 123 ? 18.334 -0.846 -25.660 1.00 95.75 123 PHE A N 1
ATOM 922 C CA . PHE A 1 123 ? 18.709 -0.051 -26.824 1.00 95.75 123 PHE A CA 1
ATOM 923 C C . PHE A 1 123 ? 18.028 1.322 -26.812 1.00 95.75 123 PHE A C 1
ATOM 925 O O . PHE A 1 123 ? 17.012 1.523 -26.145 1.00 95.75 123 PHE A O 1
ATOM 932 N N . GLN A 1 124 ? 18.559 2.279 -27.573 1.00 93.31 124 GLN A N 1
ATOM 933 C CA . GLN A 1 124 ? 17.979 3.617 -27.714 1.00 93.31 124 GLN A CA 1
ATOM 934 C C . GLN A 1 124 ? 16.529 3.538 -28.214 1.00 93.31 124 GLN A C 1
ATOM 936 O O . GLN A 1 124 ? 15.662 4.215 -27.666 1.00 93.31 124 GLN A O 1
ATOM 941 N N . LYS A 1 125 ? 16.242 2.610 -29.136 1.00 94.56 125 LYS A N 1
ATOM 942 C CA . LYS A 1 125 ? 14.886 2.333 -29.632 1.00 94.56 125 LYS A CA 1
ATOM 943 C C . LYS A 1 125 ? 13.896 1.886 -28.547 1.00 94.56 125 LYS A C 1
ATOM 945 O O . LYS A 1 125 ? 12.717 2.233 -28.637 1.00 94.56 125 LYS A O 1
ATOM 950 N N . ASP A 1 126 ? 14.351 1.179 -27.511 1.00 95.31 126 ASP A N 1
ATOM 951 C CA . ASP A 1 126 ? 13.504 0.797 -26.367 1.00 95.31 126 ASP A CA 1
ATOM 952 C C . ASP A 1 126 ? 13.073 2.039 -25.591 1.00 95.31 126 ASP A C 1
ATOM 954 O O . ASP A 1 126 ? 11.899 2.228 -25.271 1.00 95.31 126 ASP A O 1
ATOM 958 N N . LEU A 1 127 ? 14.042 2.917 -25.330 1.00 92.69 127 LEU A N 1
ATOM 959 C CA . LEU A 1 127 ? 13.816 4.169 -24.631 1.00 92.69 127 LEU A CA 1
ATOM 960 C C . LEU A 1 127 ? 12.918 5.111 -25.439 1.00 92.69 127 LEU A C 1
ATOM 962 O O . LEU A 1 127 ? 12.026 5.724 -24.863 1.00 92.69 127 LEU A O 1
ATOM 966 N N . ASP A 1 128 ? 13.111 5.212 -26.753 1.00 91.12 128 ASP A N 1
ATOM 967 C CA . ASP A 1 128 ? 12.275 6.055 -27.614 1.00 91.12 128 ASP A CA 1
ATOM 968 C C . ASP A 1 128 ? 10.834 5.540 -27.681 1.00 91.12 128 ASP A C 1
ATOM 970 O O . ASP A 1 128 ? 9.883 6.324 -27.597 1.00 91.12 128 ASP A O 1
ATOM 974 N N . SER A 1 129 ? 10.670 4.214 -27.749 1.00 93.81 129 SER A N 1
ATOM 975 C CA . SER A 1 129 ? 9.360 3.564 -27.685 1.00 93.81 129 SER A CA 1
ATOM 976 C C . SER A 1 129 ? 8.665 3.868 -26.358 1.00 93.81 129 SER A C 1
ATOM 978 O O . SER A 1 129 ? 7.517 4.305 -26.364 1.00 93.81 129 SER A O 1
ATOM 980 N N . GLU A 1 130 ? 9.362 3.728 -25.226 1.00 93.38 130 GLU A N 1
ATOM 981 C CA . GLU A 1 130 ? 8.825 4.066 -23.904 1.00 93.38 130 GLU A CA 1
ATOM 982 C C . GLU A 1 130 ? 8.475 5.558 -23.797 1.00 93.38 130 GLU A C 1
ATOM 984 O O . GLU A 1 130 ? 7.376 5.886 -23.360 1.00 93.38 130 GLU A O 1
ATOM 989 N N . ILE A 1 131 ? 9.356 6.465 -24.239 1.00 89.00 131 ILE A N 1
ATOM 990 C CA . ILE A 1 131 ? 9.120 7.921 -24.230 1.00 89.00 131 ILE A CA 1
ATOM 991 C C . ILE A 1 131 ? 7.838 8.274 -24.990 1.00 89.00 131 ILE A C 1
ATOM 993 O O . ILE A 1 131 ? 7.074 9.120 -24.525 1.00 89.00 131 ILE A O 1
ATOM 997 N N . SER A 1 132 ? 7.577 7.617 -26.125 1.00 88.44 132 SER A N 1
ATOM 998 C CA . SER A 1 132 ? 6.406 7.892 -26.968 1.00 88.44 132 SER A CA 1
ATOM 999 C C . SER A 1 132 ? 5.056 7.634 -26.279 1.00 88.44 132 SER A C 1
ATOM 1001 O O . SER A 1 132 ? 4.036 8.173 -26.710 1.00 88.44 132 SER A O 1
ATOM 1003 N N . LEU A 1 133 ? 5.043 6.850 -25.193 1.00 87.50 133 LEU A N 1
ATOM 1004 C CA . LEU A 1 133 ? 3.841 6.530 -24.416 1.00 87.50 133 LEU A CA 1
ATOM 1005 C C . LEU A 1 133 ? 3.442 7.636 -23.433 1.00 87.50 133 LEU A C 1
ATOM 1007 O O . LEU A 1 133 ? 2.337 7.606 -22.887 1.00 87.50 133 LEU A O 1
ATOM 1011 N N . TYR A 1 134 ? 4.318 8.611 -23.195 1.00 82.06 134 TYR A N 1
ATOM 1012 C CA . TYR A 1 134 ? 4.065 9.712 -22.276 1.00 82.06 134 TYR A CA 1
ATOM 1013 C C . TYR A 1 134 ? 3.794 10.998 -23.063 1.00 82.06 134 TYR A C 1
ATOM 1015 O O . TYR A 1 134 ? 4.366 11.213 -24.134 1.00 82.06 134 TYR A O 1
ATOM 1023 N N . PRO A 1 135 ? 2.953 11.911 -22.537 1.00 76.25 135 PRO A N 1
ATOM 1024 C CA . PRO A 1 135 ? 2.868 13.259 -23.079 1.00 76.25 135 PRO A CA 1
ATOM 1025 C C . PRO A 1 135 ? 4.270 13.877 -23.163 1.00 76.25 135 PRO A C 1
ATOM 1027 O O . PRO A 1 135 ? 5.103 13.564 -22.311 1.00 76.25 135 PRO A O 1
ATOM 1030 N N . PRO A 1 136 ? 4.546 14.775 -24.122 1.00 68.56 136 PRO A N 1
ATOM 1031 C CA . PRO A 1 136 ? 5.832 15.457 -24.204 1.00 68.56 136 PRO A CA 1
ATOM 1032 C C . PRO A 1 136 ? 6.068 16.268 -22.920 1.00 68.56 136 PRO A C 1
ATOM 1034 O O . PRO A 1 136 ? 5.579 17.387 -22.768 1.00 68.56 136 PRO A O 1
ATOM 1037 N N . GLN A 1 137 ? 6.781 15.674 -21.961 1.00 58.19 137 GLN A N 1
ATOM 1038 C CA . GLN A 1 137 ? 7.121 16.295 -20.689 1.00 58.19 137 GLN A CA 1
ATOM 1039 C C . GLN A 1 137 ? 8.553 16.809 -20.746 1.00 58.19 137 GLN A C 1
ATOM 1041 O O . GLN A 1 137 ? 9.498 16.063 -20.995 1.00 58.19 137 GLN A O 1
ATOM 1046 N N . TYR A 1 138 ? 8.722 18.094 -20.448 1.00 51.34 138 TYR A N 1
ATOM 1047 C CA . TYR A 1 138 ? 10.029 18.709 -20.250 1.00 51.34 138 TYR A CA 1
ATOM 1048 C C . TYR A 1 138 ? 10.494 18.459 -18.811 1.00 51.34 138 TYR A C 1
ATOM 1050 O O . TYR A 1 138 ? 10.538 19.381 -18.002 1.00 51.34 138 TYR A O 1
ATOM 1058 N N . SER A 1 139 ? 10.810 17.206 -18.474 1.00 58.25 139 SER A N 1
ATOM 1059 C CA . SER A 1 139 ? 11.561 16.902 -17.254 1.00 58.25 139 SER A CA 1
ATOM 1060 C C . SER A 1 139 ? 12.969 16.446 -17.631 1.00 58.25 139 SER A C 1
ATOM 1062 O O . SER A 1 139 ? 13.099 15.473 -18.377 1.00 58.25 139 SER A O 1
ATOM 1064 N N . PRO A 1 140 ? 14.027 17.113 -17.134 1.00 52.69 140 PRO A N 1
ATOM 1065 C CA . PRO A 1 140 ? 15.398 16.685 -17.384 1.00 52.69 140 PRO A CA 1
ATOM 1066 C C . PRO A 1 140 ? 15.621 15.219 -16.957 1.00 52.69 140 PRO A C 1
ATOM 1068 O O . PRO A 1 140 ? 16.313 14.469 -17.638 1.00 52.69 140 PRO A O 1
ATOM 1071 N N . ASP A 1 141 ? 14.974 14.747 -15.898 1.00 71.75 141 ASP A N 1
ATOM 1072 C CA . ASP A 1 141 ? 15.268 13.418 -15.356 1.00 71.75 141 ASP A CA 1
ATOM 1073 C C . ASP A 1 141 ? 14.481 12.276 -16.020 1.00 71.75 141 ASP A C 1
ATOM 1075 O O . ASP A 1 141 ? 14.682 11.113 -15.669 1.00 71.75 141 ASP A O 1
ATOM 1079 N N . ILE A 1 142 ? 13.631 12.567 -17.017 1.00 78.56 142 ILE A N 1
ATOM 1080 C CA . ILE A 1 142 ? 12.718 11.565 -17.588 1.00 78.56 142 ILE A CA 1
ATOM 1081 C C . ILE A 1 142 ? 13.455 10.404 -18.259 1.00 78.56 142 ILE A C 1
ATOM 1083 O O . ILE A 1 142 ? 13.105 9.256 -18.025 1.00 78.56 142 ILE A O 1
ATOM 1087 N N . ARG A 1 143 ? 14.527 10.663 -19.024 1.00 85.31 143 ARG A N 1
ATOM 1088 C CA . ARG A 1 143 ? 15.293 9.591 -19.689 1.00 85.31 143 ARG A CA 1
ATOM 1089 C C . ARG A 1 143 ? 15.875 8.617 -18.675 1.00 85.31 143 ARG A C 1
ATOM 1091 O O . ARG A 1 143 ? 15.785 7.414 -18.873 1.00 85.31 143 ARG A O 1
ATOM 1098 N N . LYS A 1 144 ? 16.439 9.136 -17.582 1.00 86.06 144 LYS A N 1
ATOM 1099 C CA . LYS A 1 144 ? 16.996 8.303 -16.518 1.00 86.06 144 LYS A CA 1
ATOM 1100 C C . LYS A 1 144 ? 15.898 7.481 -15.840 1.00 86.06 144 LYS A C 1
ATOM 1102 O O . LYS A 1 144 ? 16.050 6.275 -15.737 1.00 86.06 144 LYS A O 1
ATOM 1107 N N . ILE A 1 145 ? 14.789 8.117 -15.457 1.00 87.56 145 ILE A N 1
ATOM 1108 C CA . ILE A 1 145 ? 13.639 7.440 -14.835 1.00 87.56 145 ILE A CA 1
ATOM 1109 C C . ILE A 1 145 ? 13.105 6.319 -15.737 1.00 87.56 145 ILE A C 1
ATOM 1111 O O . ILE A 1 145 ? 12.802 5.232 -15.256 1.00 87.56 145 ILE A O 1
ATOM 1115 N N . LEU A 1 146 ? 13.011 6.564 -17.046 1.00 92.44 146 LEU A N 1
ATOM 1116 C CA . LEU A 1 146 ? 12.533 5.567 -18.000 1.00 92.44 146 LEU A CA 1
ATOM 1117 C C . LEU A 1 146 ? 13.551 4.445 -18.227 1.00 92.44 146 LEU A C 1
ATOM 1119 O O . LEU A 1 146 ? 13.147 3.291 -18.278 1.00 92.44 146 LEU A O 1
ATOM 1123 N N . ILE A 1 147 ? 14.856 4.733 -18.293 1.00 93.19 147 ILE A N 1
ATOM 1124 C CA . ILE A 1 147 ? 15.891 3.685 -18.325 1.00 93.19 147 ILE A CA 1
ATOM 1125 C C . ILE A 1 147 ? 15.820 2.824 -17.058 1.00 93.19 147 ILE A C 1
ATOM 1127 O O . ILE A 1 147 ? 15.860 1.597 -17.163 1.00 93.19 147 ILE A O 1
ATOM 1131 N N . ASP A 1 148 ? 15.685 3.441 -15.881 1.00 92.62 148 ASP A N 1
ATOM 1132 C CA . ASP A 1 148 ? 15.560 2.735 -14.603 1.00 92.62 148 ASP A CA 1
ATOM 1133 C C . ASP A 1 148 ? 14.312 1.830 -14.623 1.00 92.62 148 ASP A C 1
ATOM 1135 O O . ASP A 1 148 ? 14.422 0.629 -14.377 1.00 92.62 148 ASP A O 1
ATOM 1139 N N . LYS A 1 149 ? 13.156 2.349 -15.063 1.00 95.69 149 LYS A N 1
ATOM 1140 C CA . LYS A 1 149 ? 11.925 1.561 -15.251 1.00 95.69 149 LYS A CA 1
ATOM 1141 C C . LYS A 1 149 ? 12.123 0.385 -16.216 1.00 95.69 149 LYS A C 1
ATOM 1143 O O . LYS A 1 149 ? 11.750 -0.741 -15.894 1.00 95.69 149 LYS A O 1
ATOM 1148 N N . ILE A 1 150 ? 12.688 0.620 -17.403 1.00 96.94 150 ILE A N 1
ATOM 1149 C CA . ILE A 1 150 ? 12.919 -0.434 -18.408 1.00 96.94 150 ILE A CA 1
ATOM 1150 C C . ILE A 1 150 ? 13.839 -1.519 -17.837 1.00 96.94 150 ILE A C 1
ATOM 1152 O O . ILE A 1 150 ? 13.632 -2.708 -18.101 1.00 96.94 150 ILE A O 1
ATOM 1156 N N . SER A 1 151 ? 14.824 -1.111 -17.034 1.00 97.19 151 SER A N 1
ATOM 1157 C CA . SER A 1 151 ? 15.772 -2.000 -16.365 1.00 97.19 151 SER A CA 1
ATOM 1158 C C . SER A 1 151 ? 15.114 -2.838 -15.267 1.00 97.19 151 SER A C 1
ATOM 1160 O O . SER A 1 151 ? 15.380 -4.037 -15.160 1.00 97.19 151 SER A O 1
ATOM 1162 N N . GLU A 1 152 ? 14.216 -2.252 -14.476 1.00 96.94 152 GLU A N 1
ATOM 1163 C CA . GLU A 1 152 ? 13.391 -2.984 -13.508 1.00 96.94 152 GLU A CA 1
ATOM 1164 C C . GLU A 1 152 ? 12.484 -4.001 -14.211 1.00 96.94 152 GLU A C 1
ATOM 1166 O O . GLU A 1 152 ? 12.461 -5.174 -13.833 1.00 96.94 152 GLU A O 1
ATOM 1171 N N . ASP A 1 153 ? 11.809 -3.584 -15.286 1.00 98.00 153 ASP A N 1
ATOM 1172 C CA . ASP A 1 153 ? 10.972 -4.454 -16.113 1.00 98.00 153 ASP A CA 1
ATOM 1173 C C . ASP A 1 153 ? 11.801 -5.615 -16.711 1.00 98.00 153 ASP A C 1
ATOM 1175 O O . ASP A 1 153 ? 11.367 -6.765 -16.693 1.00 98.00 153 ASP A O 1
ATOM 1179 N N . SER A 1 154 ? 13.031 -5.350 -17.171 1.00 98.19 154 SER A N 1
ATOM 1180 C CA . SER A 1 154 ? 13.961 -6.374 -17.681 1.00 98.19 154 SER A CA 1
ATOM 1181 C C . SER A 1 154 ? 14.369 -7.383 -16.606 1.00 98.19 154 SER A C 1
ATOM 1183 O O . SER A 1 154 ? 14.348 -8.596 -16.829 1.00 98.19 154 SER A O 1
ATOM 1185 N N . THR A 1 155 ? 14.712 -6.887 -15.415 1.00 97.69 155 THR A N 1
ATOM 1186 C CA . THR A 1 155 ? 15.070 -7.727 -14.265 1.00 97.69 155 THR A CA 1
ATOM 1187 C C . THR A 1 155 ? 13.908 -8.642 -13.887 1.00 97.69 155 THR A C 1
ATOM 1189 O O . THR A 1 155 ? 14.107 -9.828 -13.616 1.00 97.69 155 THR A O 1
ATOM 1192 N N . LEU A 1 156 ? 12.687 -8.103 -13.905 1.00 96.56 156 LEU A N 1
ATOM 1193 C CA . LEU A 1 156 ? 11.466 -8.844 -13.623 1.00 96.56 156 LEU A CA 1
ATOM 1194 C C . LEU A 1 156 ? 11.223 -9.963 -14.648 1.00 96.56 156 LEU A C 1
ATOM 1196 O O . LEU A 1 156 ? 10.980 -11.103 -14.253 1.00 96.56 156 LEU A O 1
ATOM 1200 N N . LEU A 1 157 ? 11.336 -9.657 -15.944 1.00 97.94 157 LEU A N 1
ATOM 1201 C CA . LEU A 1 157 ? 11.196 -10.637 -17.025 1.00 97.94 157 LEU A CA 1
ATOM 1202 C C . LEU A 1 157 ? 12.225 -11.768 -16.909 1.00 97.94 157 LEU A C 1
ATOM 1204 O O . LEU A 1 157 ? 11.865 -12.941 -16.981 1.00 97.94 157 LEU A O 1
ATOM 1208 N N . GLN A 1 158 ? 13.499 -11.437 -16.674 1.00 98.06 158 GLN A N 1
ATOM 1209 C CA . GLN A 1 158 ? 14.565 -12.434 -16.508 1.00 98.06 158 GLN A CA 1
ATOM 1210 C C . GLN A 1 158 ? 14.341 -13.322 -15.281 1.00 98.06 158 GLN A C 1
ATOM 1212 O O . GLN A 1 158 ? 14.616 -14.522 -15.322 1.00 98.06 158 GLN A O 1
ATOM 1217 N N . LYS A 1 159 ? 13.817 -12.753 -14.189 1.00 95.56 159 LYS A N 1
ATOM 1218 C CA . LYS A 1 159 ? 13.439 -13.521 -13.002 1.00 95.56 159 LYS A CA 1
ATOM 1219 C C . LYS A 1 159 ? 12.313 -14.511 -13.318 1.00 95.56 159 LYS A C 1
ATOM 1221 O O . LYS A 1 159 ? 12.465 -15.689 -13.014 1.00 95.56 159 LYS A O 1
ATOM 1226 N N . ALA A 1 160 ? 11.239 -14.060 -13.964 1.00 95.75 160 ALA A N 1
ATOM 1227 C CA . ALA A 1 160 ? 10.121 -14.918 -14.365 1.00 95.75 160 ALA A CA 1
ATOM 1228 C C . ALA A 1 160 ? 10.556 -16.036 -15.322 1.00 95.75 160 ALA A C 1
ATOM 1230 O O . ALA A 1 160 ? 10.167 -17.187 -15.157 1.00 95.75 160 ALA A O 1
ATOM 1231 N N . ALA A 1 161 ? 11.435 -15.726 -16.277 1.00 96.50 161 ALA A N 1
ATOM 1232 C CA . ALA A 1 161 ? 11.993 -16.722 -17.186 1.00 96.50 161 ALA A CA 1
ATOM 1233 C C . ALA A 1 161 ? 12.823 -17.782 -16.454 1.00 96.50 161 ALA A C 1
ATOM 1235 O O . ALA A 1 161 ? 12.716 -18.973 -16.738 1.00 96.50 161 ALA A O 1
ATOM 1236 N N . LYS A 1 162 ? 13.618 -17.362 -15.462 1.00 95.81 162 LYS A N 1
ATOM 1237 C CA . LYS A 1 162 ? 14.377 -18.273 -14.598 1.00 95.81 162 LYS A CA 1
ATOM 1238 C C . LYS A 1 162 ? 13.468 -19.169 -13.747 1.00 95.81 162 LYS A C 1
ATOM 1240 O O . LYS A 1 162 ? 13.854 -20.296 -13.454 1.00 95.81 162 LYS A O 1
ATOM 1245 N N . GLU A 1 163 ? 12.299 -18.672 -13.349 1.00 92.75 163 GLU A N 1
ATOM 1246 C CA . GLU A 1 163 ? 11.272 -19.428 -12.614 1.00 92.75 163 GLU A CA 1
ATOM 1247 C C . GLU A 1 163 ? 10.391 -20.298 -13.534 1.00 92.75 163 GLU A C 1
ATOM 1249 O O . GLU A 1 163 ? 9.610 -21.104 -13.037 1.00 92.75 163 GLU A O 1
ATOM 1254 N N . GLY A 1 164 ? 10.558 -20.203 -14.859 1.00 93.75 164 GLY A N 1
ATOM 1255 C CA . GLY A 1 164 ? 9.811 -20.990 -15.844 1.00 93.75 164 GLY A CA 1
ATOM 1256 C C . GLY A 1 164 ? 8.427 -20.432 -16.191 1.00 93.75 164 GLY A C 1
ATOM 1257 O O . GLY A 1 164 ? 7.645 -21.123 -16.837 1.00 93.75 164 GLY A O 1
ATOM 1258 N N . ASP A 1 165 ? 8.128 -19.194 -15.793 1.00 92.69 165 ASP A N 1
ATOM 1259 C CA . ASP A 1 165 ? 6.808 -18.575 -15.979 1.00 92.69 165 ASP A CA 1
ATOM 1260 C C . ASP A 1 165 ? 6.580 -18.051 -17.389 1.00 92.69 165 ASP A C 1
ATOM 1262 O O . ASP A 1 165 ? 5.453 -18.003 -17.872 1.00 92.69 165 ASP A O 1
ATOM 1266 N N . VAL A 1 166 ? 7.661 -17.631 -18.042 1.00 96.31 166 VAL A N 1
ATOM 1267 C CA . VAL A 1 166 ? 7.647 -17.053 -19.384 1.00 96.31 166 VAL A CA 1
ATOM 1268 C C . VAL A 1 166 ? 8.878 -17.501 -20.159 1.00 96.31 166 VAL A C 1
ATOM 1270 O O . VAL A 1 166 ? 9.904 -17.857 -19.581 1.00 96.31 166 VAL A O 1
ATOM 1273 N N . VAL A 1 167 ? 8.799 -17.437 -21.484 1.00 95.56 167 VAL A N 1
ATOM 1274 C CA . VAL A 1 167 ? 9.950 -17.631 -22.371 1.00 95.56 167 VAL A CA 1
ATOM 1275 C C . VAL A 1 167 ? 10.332 -16.278 -22.955 1.00 95.56 167 VAL A C 1
ATOM 1277 O O . VAL A 1 167 ? 9.488 -15.582 -23.515 1.00 95.56 167 VAL A O 1
ATOM 1280 N N . LEU A 1 168 ? 11.604 -15.903 -22.819 1.00 97.06 168 LEU A N 1
ATOM 1281 C CA . LEU A 1 168 ? 12.148 -14.690 -23.427 1.00 97.06 168 LEU A CA 1
ATOM 1282 C C . LEU A 1 168 ? 12.765 -15.052 -24.772 1.00 97.06 168 LEU A C 1
ATOM 1284 O O . LEU A 1 168 ? 13.857 -15.614 -24.828 1.00 97.06 168 LEU A O 1
ATOM 1288 N N . ASP A 1 169 ? 12.040 -14.755 -25.844 1.00 96.19 169 ASP A N 1
ATOM 1289 C CA . ASP A 1 169 ? 12.535 -14.878 -27.210 1.00 96.19 169 ASP A CA 1
ATOM 1290 C C . ASP A 1 169 ? 12.989 -13.516 -27.766 1.00 96.19 169 ASP A C 1
ATOM 1292 O O . ASP A 1 169 ? 12.738 -12.452 -27.190 1.00 96.19 169 ASP A O 1
ATOM 1296 N N . GLU A 1 170 ? 13.645 -13.550 -28.924 1.00 95.75 170 GLU A N 1
ATOM 1297 C CA . GLU A 1 170 ? 14.173 -12.365 -29.610 1.00 95.75 170 GLU A CA 1
ATOM 1298 C C . GLU A 1 170 ? 13.096 -11.330 -29.988 1.00 95.75 170 GLU A C 1
ATOM 1300 O O . GLU A 1 170 ? 13.424 -10.170 -30.244 1.00 95.75 170 GLU A O 1
ATOM 1305 N N . THR A 1 171 ? 11.810 -11.716 -30.009 1.00 96.62 171 THR A N 1
ATOM 1306 C CA . THR A 1 171 ? 10.703 -10.802 -30.334 1.00 96.62 171 THR A CA 1
ATOM 1307 C C . THR A 1 171 ? 10.404 -9.826 -29.204 1.00 96.62 171 THR A C 1
ATOM 1309 O O . THR A 1 171 ? 9.804 -8.788 -29.459 1.00 96.62 171 THR A O 1
ATOM 1312 N N . VAL A 1 172 ? 10.820 -10.130 -27.972 1.00 96.56 172 VAL A N 1
ATOM 1313 C CA . VAL A 1 172 ? 10.569 -9.297 -26.782 1.00 96.56 172 VAL A CA 1
ATOM 1314 C C . VAL A 1 172 ? 11.832 -8.992 -25.972 1.00 96.56 172 VAL A C 1
ATOM 1316 O O . VAL A 1 172 ? 11.770 -8.163 -25.063 1.00 96.56 172 VAL A O 1
ATOM 1319 N N . PHE A 1 173 ? 12.970 -9.630 -26.279 1.00 97.50 173 PHE A N 1
ATOM 1320 C CA . PHE A 1 173 ? 14.182 -9.588 -25.457 1.00 97.50 173 PHE A CA 1
ATOM 1321 C C . PHE A 1 173 ? 15.484 -9.509 -26.279 1.00 97.50 173 PHE A C 1
ATOM 1323 O O . PHE A 1 173 ? 15.611 -10.145 -27.317 1.00 97.50 173 PHE A O 1
ATOM 1330 N N . ASP A 1 174 ? 16.453 -8.723 -25.789 1.00 96.88 174 ASP A N 1
ATOM 1331 C CA . ASP A 1 174 ? 17.840 -8.560 -26.291 1.00 96.88 174 ASP A CA 1
ATOM 1332 C C . ASP A 1 174 ? 18.042 -8.399 -27.818 1.00 96.88 174 ASP A C 1
ATOM 1334 O O . ASP A 1 174 ? 19.071 -8.785 -28.374 1.00 96.88 174 ASP A O 1
ATOM 1338 N N . THR A 1 175 ? 17.109 -7.746 -28.514 1.00 96.50 175 THR A N 1
ATOM 1339 C CA . THR A 1 175 ? 17.300 -7.319 -29.911 1.00 96.50 175 THR A CA 1
ATOM 1340 C C . THR A 1 175 ? 16.926 -5.852 -30.107 1.00 96.50 175 THR A C 1
ATOM 1342 O O . THR A 1 175 ? 16.136 -5.294 -29.344 1.00 96.50 175 THR A O 1
ATOM 1345 N N . VAL A 1 176 ? 17.506 -5.213 -31.129 1.00 95.31 176 VAL A N 1
ATOM 1346 C CA . VAL A 1 176 ? 17.195 -3.817 -31.500 1.00 95.31 176 VAL A CA 1
ATOM 1347 C C . VAL A 1 176 ? 15.762 -3.697 -32.033 1.00 95.31 176 VAL A C 1
ATOM 1349 O O . VAL A 1 176 ? 15.111 -2.671 -31.863 1.00 95.31 176 VAL A O 1
ATOM 1352 N N . ASP A 1 177 ? 15.258 -4.754 -32.671 1.00 95.00 177 ASP A N 1
ATOM 1353 C CA . ASP A 1 177 ? 13.973 -4.767 -33.372 1.00 95.00 177 ASP A CA 1
ATOM 1354 C C . ASP A 1 177 ? 12.852 -5.491 -32.617 1.00 95.00 177 ASP A C 1
ATOM 1356 O O . ASP A 1 177 ? 11.830 -5.823 -33.218 1.00 95.00 177 ASP A O 1
ATOM 1360 N N . LYS A 1 178 ? 13.008 -5.707 -31.306 1.00 94.56 178 LYS A N 1
ATOM 1361 C CA . LYS A 1 178 ? 11.954 -6.299 -30.474 1.00 94.56 178 LYS A CA 1
ATOM 1362 C C . LYS A 1 178 ? 10.674 -5.463 -30.489 1.00 94.56 178 LYS A C 1
ATOM 1364 O O . LYS A 1 178 ? 10.690 -4.231 -30.552 1.00 94.56 178 LYS A O 1
ATOM 1369 N N . ASP A 1 179 ? 9.549 -6.160 -30.404 1.00 96.62 179 ASP A N 1
ATOM 1370 C CA . ASP A 1 179 ? 8.225 -5.570 -30.293 1.00 96.62 179 ASP A CA 1
ATOM 1371 C C . ASP A 1 179 ? 8.030 -5.048 -28.866 1.00 96.62 179 ASP A C 1
ATOM 1373 O O . ASP A 1 179 ? 7.752 -5.793 -27.919 1.00 96.62 179 ASP A O 1
ATOM 1377 N N . TYR A 1 180 ? 8.207 -3.738 -28.711 1.00 94.69 180 TYR A N 1
ATOM 1378 C CA . TYR A 1 180 ? 8.135 -3.091 -27.409 1.00 94.69 180 TYR A CA 1
ATOM 1379 C C . TYR A 1 180 ? 6.726 -3.153 -26.798 1.00 94.69 180 TYR A C 1
ATOM 1381 O O . TYR A 1 180 ? 6.587 -3.286 -25.583 1.00 94.69 180 TYR A O 1
ATOM 1389 N N . SER A 1 181 ? 5.671 -3.125 -27.619 1.00 95.25 181 SER A N 1
ATOM 1390 C CA . SER A 1 181 ? 4.294 -3.269 -27.136 1.00 95.25 181 SER A CA 1
ATOM 1391 C C . SER A 1 181 ? 4.058 -4.665 -26.565 1.00 95.25 181 SER A C 1
ATOM 1393 O O . SER A 1 181 ? 3.588 -4.788 -25.433 1.00 95.25 181 SER A O 1
ATOM 1395 N N . LYS A 1 182 ? 4.481 -5.711 -27.283 1.00 97.38 182 LYS A N 1
ATOM 1396 C CA . LYS A 1 182 ? 4.413 -7.097 -26.800 1.00 97.38 182 LYS A CA 1
ATOM 1397 C C . LYS A 1 182 ? 5.262 -7.307 -25.542 1.00 97.38 182 LYS A C 1
ATOM 1399 O O . LYS A 1 182 ? 4.831 -7.984 -24.609 1.00 97.38 182 LYS A O 1
ATOM 1404 N N . ARG A 1 183 ? 6.443 -6.681 -25.463 1.00 97.00 183 ARG A N 1
ATOM 1405 C CA . ARG A 1 183 ? 7.273 -6.682 -24.246 1.00 97.00 183 ARG A CA 1
ATOM 1406 C C . ARG A 1 183 ? 6.517 -6.092 -23.051 1.00 97.00 183 ARG A C 1
ATOM 1408 O O . ARG A 1 183 ? 6.558 -6.672 -21.971 1.00 97.00 183 ARG A O 1
ATOM 1415 N N . LEU A 1 184 ? 5.824 -4.962 -23.216 1.00 97.12 184 LEU A N 1
ATOM 1416 C CA . LEU A 1 184 ? 5.048 -4.343 -22.133 1.00 97.12 184 LEU A CA 1
ATOM 1417 C C . LEU A 1 184 ? 3.858 -5.202 -21.684 1.00 97.12 184 LEU A C 1
ATOM 1419 O O . LEU A 1 184 ? 3.569 -5.259 -20.486 1.00 97.12 184 LEU A O 1
ATOM 1423 N N . GLU A 1 185 ? 3.189 -5.888 -22.612 1.00 97.00 185 GLU A N 1
ATOM 1424 C CA . GLU A 1 185 ? 2.146 -6.865 -22.279 1.00 97.00 185 GLU A CA 1
ATOM 1425 C C . GLU A 1 185 ? 2.711 -8.012 -21.434 1.00 97.00 185 GLU A C 1
ATOM 1427 O O . GLU A 1 185 ? 2.158 -8.311 -20.374 1.00 97.00 185 GLU A O 1
ATOM 1432 N N . LEU A 1 186 ? 3.864 -8.564 -21.828 1.00 97.62 186 LEU A N 1
ATOM 1433 C CA . LEU A 1 186 ? 4.548 -9.617 -21.077 1.00 97.62 186 LEU A CA 1
ATOM 1434 C C . LEU A 1 186 ? 4.984 -9.144 -19.682 1.00 97.62 186 LEU A C 1
ATOM 1436 O O . LEU A 1 186 ? 4.810 -9.855 -18.697 1.00 97.62 186 LEU A O 1
ATOM 1440 N N . VAL A 1 187 ? 5.494 -7.913 -19.557 1.00 97.50 187 VAL A N 1
ATOM 1441 C CA . VAL A 1 187 ? 5.816 -7.307 -18.251 1.00 97.50 187 VAL A CA 1
ATOM 1442 C C . VAL A 1 187 ? 4.573 -7.238 -17.364 1.00 97.50 187 VAL A C 1
ATOM 1444 O O . VAL A 1 187 ? 4.647 -7.551 -16.177 1.00 97.50 187 VAL A O 1
ATOM 1447 N N . LYS A 1 188 ? 3.426 -6.819 -17.912 1.00 96.31 188 LYS A N 1
ATOM 1448 C CA . LYS A 1 188 ? 2.163 -6.734 -17.165 1.00 96.31 188 LYS A CA 1
ATOM 1449 C C . LYS A 1 188 ? 1.680 -8.114 -16.717 1.00 96.31 188 LYS A C 1
ATOM 1451 O O . LYS A 1 188 ? 1.246 -8.249 -15.574 1.00 96.31 188 LYS A O 1
ATOM 1456 N N . GLU A 1 189 ? 1.764 -9.113 -17.590 1.00 95.44 189 GLU A N 1
ATOM 1457 C CA . GLU A 1 189 ? 1.451 -10.508 -17.272 1.00 95.44 189 GLU A CA 1
ATOM 1458 C C . GLU A 1 189 ? 2.325 -11.020 -16.124 1.00 95.44 189 GLU A C 1
ATOM 1460 O O . GLU A 1 189 ? 1.804 -11.463 -15.101 1.00 95.44 189 GLU A O 1
ATOM 1465 N N . VAL A 1 190 ? 3.645 -10.856 -16.236 1.00 95.38 190 VAL A N 1
ATOM 1466 C CA . VAL A 1 190 ? 4.604 -11.277 -15.211 1.00 95.38 190 VAL A CA 1
ATOM 1467 C C . VAL A 1 190 ? 4.371 -10.561 -13.879 1.00 95.38 190 VAL A C 1
ATOM 1469 O O . VAL A 1 190 ? 4.416 -11.203 -12.829 1.00 95.38 190 VAL A O 1
ATOM 1472 N N . LYS A 1 191 ? 4.073 -9.252 -13.890 1.00 92.56 191 LYS A N 1
ATOM 1473 C CA . LYS A 1 191 ? 3.655 -8.528 -12.675 1.00 92.56 191 LYS A CA 1
ATOM 1474 C C . LYS A 1 191 ? 2.432 -9.202 -12.056 1.00 92.56 191 LYS A C 1
ATOM 1476 O O . LYS A 1 191 ? 2.459 -9.498 -10.871 1.00 92.56 191 LYS A O 1
ATOM 1481 N N . GLY A 1 192 ? 1.419 -9.539 -12.855 1.00 88.88 192 GLY A N 1
ATOM 1482 C CA . GLY A 1 192 ? 0.241 -10.282 -12.401 1.00 88.88 192 GLY A CA 1
ATOM 1483 C C . GLY A 1 192 ? 0.565 -11.639 -11.762 1.00 88.88 192 GLY A C 1
ATOM 1484 O O . GLY A 1 192 ? 0.008 -11.964 -10.714 1.00 88.88 192 GLY A O 1
ATOM 1485 N N . ILE A 1 193 ? 1.495 -12.405 -12.343 1.00 88.69 193 ILE A N 1
ATOM 1486 C CA . ILE A 1 193 ? 1.944 -13.697 -11.798 1.00 88.69 193 ILE A CA 1
ATOM 1487 C C . ILE A 1 193 ? 2.600 -13.495 -10.430 1.00 88.69 193 ILE A C 1
ATOM 1489 O O . ILE A 1 193 ? 2.165 -14.095 -9.447 1.00 88.69 193 ILE A O 1
ATOM 1493 N N . PHE A 1 194 ? 3.599 -12.616 -10.326 1.00 86.94 194 PHE A N 1
ATOM 1494 C CA . PHE A 1 194 ? 4.263 -12.353 -9.046 1.00 86.94 194 PHE A CA 1
ATOM 1495 C C . PHE A 1 194 ? 3.308 -11.781 -8.002 1.00 86.94 194 PHE A C 1
ATOM 1497 O O . PHE A 1 194 ? 3.376 -12.165 -6.837 1.00 86.94 194 PHE A O 1
ATOM 1504 N N . ASP A 1 195 ? 2.389 -10.919 -8.421 1.00 82.50 195 ASP A N 1
ATOM 1505 C CA . ASP A 1 195 ? 1.362 -10.345 -7.565 1.00 82.50 195 ASP A CA 1
ATOM 1506 C C . ASP A 1 195 ? 0.418 -11.419 -7.008 1.00 82.50 195 ASP A C 1
ATOM 1508 O O . ASP A 1 195 ? 0.080 -11.382 -5.827 1.00 82.50 195 ASP A O 1
ATOM 1512 N N . SER A 1 196 ? 0.028 -12.410 -7.819 1.00 80.69 196 SER A N 1
ATOM 1513 C CA . SER A 1 196 ? -0.803 -13.540 -7.368 1.00 80.69 196 SER A CA 1
ATOM 1514 C C . SER A 1 196 ? -0.080 -14.512 -6.430 1.00 80.69 196 SER A C 1
ATOM 1516 O O . SER A 1 196 ? -0.726 -15.217 -5.653 1.00 80.69 196 SER A O 1
ATOM 1518 N N . ARG A 1 197 ? 1.258 -14.530 -6.478 1.00 84.25 197 ARG A N 1
ATOM 1519 C CA . ARG A 1 197 ? 2.123 -15.322 -5.593 1.00 84.25 197 ARG A CA 1
ATOM 1520 C C . ARG A 1 197 ? 2.424 -14.632 -4.274 1.00 84.25 197 ARG A C 1
ATOM 1522 O O . ARG A 1 197 ? 3.105 -15.219 -3.443 1.00 84.25 197 ARG A O 1
ATOM 1529 N N . GLN A 1 198 ? 1.996 -13.392 -4.077 1.00 86.00 198 GLN A N 1
ATOM 1530 C CA . GLN A 1 198 ? 2.166 -12.720 -2.797 1.00 86.00 198 GLN A CA 1
ATOM 1531 C C . GLN A 1 198 ? 0.959 -12.985 -1.911 1.00 86.00 198 GLN A C 1
ATOM 1533 O O . GLN A 1 198 ? -0.179 -13.029 -2.380 1.00 86.00 198 GLN A O 1
ATOM 1538 N N . ASN A 1 199 ? 1.207 -13.129 -0.608 1.00 90.25 199 ASN A N 1
ATOM 1539 C CA . ASN A 1 199 ? 0.110 -13.095 0.342 1.00 90.25 199 ASN A CA 1
ATOM 1540 C C . ASN A 1 199 ? -0.565 -11.717 0.247 1.00 90.25 199 ASN A C 1
ATOM 1542 O O . ASN A 1 199 ? 0.114 -10.688 0.184 1.00 90.25 199 ASN A O 1
ATOM 1546 N N . SER A 1 200 ? -1.893 -11.689 0.238 1.00 93.44 200 SER A N 1
ATOM 1547 C CA . SER A 1 200 ? -2.670 -10.451 0.287 1.00 93.44 200 SER A CA 1
ATOM 1548 C C . SER A 1 200 ? -3.698 -10.512 1.406 1.00 93.44 200 SER A C 1
ATOM 1550 O O . SER A 1 200 ? -4.141 -11.589 1.818 1.00 93.44 200 SER A O 1
ATOM 1552 N N . LEU A 1 201 ? -4.034 -9.346 1.942 1.00 96.56 201 LEU A N 1
ATOM 1553 C CA . LEU A 1 201 ? -4.967 -9.195 3.043 1.00 96.56 201 LEU A CA 1
ATOM 1554 C C . LEU A 1 201 ? -5.821 -7.959 2.797 1.00 96.56 201 LEU A C 1
ATOM 1556 O O . LEU A 1 201 ? -5.310 -6.873 2.531 1.00 96.56 201 LEU A O 1
ATOM 1560 N N . SER A 1 202 ? -7.128 -8.120 2.936 1.00 98.12 202 SER A N 1
ATOM 1561 C CA . SER A 1 202 ? -8.086 -7.026 2.854 1.00 98.12 202 SER A CA 1
ATOM 1562 C C . SER A 1 202 ? -9.058 -7.079 4.020 1.00 98.12 202 SER A C 1
ATOM 1564 O O . SER A 1 202 ? -9.336 -8.144 4.581 1.00 98.12 202 SER A O 1
ATOM 1566 N N . GLY A 1 203 ? -9.571 -5.918 4.398 1.00 98.38 203 GLY A N 1
ATOM 1567 C CA . GLY A 1 203 ? -10.447 -5.795 5.547 1.00 98.38 203 GLY A CA 1
ATOM 1568 C C . GLY A 1 203 ? -10.835 -4.360 5.845 1.00 98.38 203 GLY A C 1
ATOM 1569 O O . GLY A 1 203 ? -10.607 -3.433 5.061 1.00 98.38 203 GLY A O 1
ATOM 1570 N N . THR A 1 204 ? -11.427 -4.187 7.020 1.00 98.69 204 THR A N 1
ATOM 1571 C CA . THR A 1 204 ? -11.837 -2.882 7.536 1.00 98.69 204 THR A CA 1
ATOM 1572 C C . THR A 1 204 ? -11.338 -2.718 8.961 1.00 98.69 204 THR A C 1
ATOM 1574 O O . THR A 1 204 ? -11.529 -3.601 9.797 1.00 98.69 204 THR A O 1
ATOM 1577 N N . ILE A 1 205 ? -10.717 -1.574 9.231 1.00 98.75 205 ILE A N 1
ATOM 1578 C CA . ILE A 1 205 ? -10.312 -1.143 10.566 1.00 98.75 205 ILE A CA 1
ATOM 1579 C C . ILE A 1 205 ? -11.369 -0.185 11.103 1.00 98.75 205 ILE A C 1
ATOM 1581 O O . ILE A 1 205 ? -11.812 0.713 10.388 1.00 98.75 205 ILE A O 1
ATOM 1585 N N . ILE A 1 206 ? -11.751 -0.383 12.362 1.00 98.81 206 ILE A N 1
ATOM 1586 C CA . ILE A 1 206 ? -12.593 0.508 13.158 1.00 98.81 206 ILE A CA 1
ATOM 1587 C C . ILE A 1 206 ? -11.707 1.165 14.206 1.00 98.81 206 ILE A C 1
ATOM 1589 O O . ILE A 1 206 ? -10.947 0.476 14.887 1.00 98.81 206 ILE A O 1
ATOM 1593 N N . SER A 1 207 ? -11.813 2.481 14.360 1.00 98.62 207 SER A N 1
ATOM 1594 C CA . SER A 1 207 ? -10.951 3.241 15.263 1.00 98.62 207 SER A CA 1
ATOM 1595 C C . SER A 1 207 ? -11.695 4.318 16.037 1.00 98.62 207 SER A C 1
ATOM 1597 O O . SER A 1 207 ? -12.607 4.961 15.523 1.00 98.62 207 SER A O 1
ATOM 1599 N N . ILE A 1 208 ? -11.250 4.553 17.274 1.00 98.69 208 ILE A N 1
ATOM 1600 C CA . ILE A 1 208 ? -11.619 5.723 18.074 1.00 98.69 208 ILE A CA 1
ATOM 1601 C C . ILE A 1 208 ? -10.334 6.391 18.562 1.00 98.69 208 ILE A C 1
ATOM 1603 O O . ILE A 1 208 ? -9.592 5.843 19.385 1.00 98.69 208 ILE A O 1
ATOM 1607 N N . TRP A 1 209 ? -10.079 7.584 18.034 1.00 98.19 209 TRP A N 1
ATOM 1608 C CA . TRP A 1 209 ? -8.935 8.412 18.393 1.00 98.19 209 TRP A CA 1
ATOM 1609 C C . TRP A 1 209 ? -9.208 9.179 19.687 1.00 98.19 209 TRP A C 1
ATOM 1611 O O . TRP A 1 209 ? -10.308 9.681 19.907 1.00 98.19 209 TRP A O 1
ATOM 1621 N N . PHE A 1 210 ? -8.192 9.286 20.538 1.00 97.94 210 PHE A N 1
ATOM 1622 C CA . PHE A 1 210 ? -8.214 10.130 21.740 1.00 97.94 210 PHE A CA 1
ATOM 1623 C C . PHE A 1 210 ? -7.046 11.122 21.784 1.00 97.94 210 PHE A C 1
ATOM 1625 O O . PHE A 1 210 ? -7.059 12.053 22.593 1.00 97.94 210 PHE A O 1
ATOM 1632 N N . TYR A 1 211 ? -6.056 10.944 20.907 1.00 95.50 211 TYR A N 1
ATOM 1633 C CA . TYR A 1 211 ? -5.043 11.939 20.596 1.00 95.50 211 TYR A CA 1
ATOM 1634 C C . TYR A 1 211 ? -4.743 11.898 19.093 1.00 95.50 211 TYR A C 1
ATOM 1636 O O . TYR A 1 211 ? -3.979 11.068 18.626 1.00 95.50 211 TYR A O 1
ATOM 1644 N N . ASN A 1 212 ? -5.414 12.774 18.346 1.00 86.44 212 ASN A N 1
ATOM 1645 C CA . ASN A 1 212 ? -5.170 13.011 16.921 1.00 86.44 212 ASN A CA 1
ATOM 1646 C C . ASN A 1 212 ? -4.174 14.190 16.798 1.00 86.44 212 ASN A C 1
ATOM 1648 O O . ASN A 1 212 ? -3.132 14.176 17.441 1.00 86.44 212 ASN A O 1
ATOM 1652 N N . GLU A 1 213 ? -4.522 15.286 16.119 1.00 85.50 213 GLU A N 1
ATOM 1653 C CA . GLU A 1 213 ? -3.675 16.497 16.068 1.00 85.50 213 GLU A CA 1
ATOM 1654 C C . GLU A 1 213 ? -3.483 17.187 17.432 1.00 85.50 213 GLU A C 1
ATOM 1656 O O . GLU A 1 213 ? -2.488 17.863 17.679 1.00 85.50 213 GLU A O 1
ATOM 1661 N N . LYS A 1 214 ? -4.479 17.084 18.320 1.00 90.19 214 LYS A N 1
ATOM 1662 C CA . LYS A 1 214 ? -4.465 17.716 19.644 1.00 90.19 214 LYS A CA 1
ATOM 1663 C C . LYS A 1 214 ? -5.314 16.948 20.639 1.00 90.19 214 LYS A C 1
ATOM 1665 O O . LYS A 1 214 ? -6.299 16.311 20.273 1.00 90.19 214 LYS A O 1
ATOM 1670 N N . ILE A 1 215 ? -4.971 17.093 21.913 1.00 94.50 215 ILE A N 1
ATOM 1671 C CA . ILE A 1 215 ? -5.751 16.546 23.023 1.00 94.50 215 ILE A CA 1
ATOM 1672 C C . ILE A 1 215 ? -7.106 17.268 23.091 1.00 94.50 215 ILE A C 1
ATOM 1674 O O . ILE A 1 215 ? -7.170 18.502 23.121 1.00 94.50 215 ILE A O 1
ATOM 1678 N N . GLY A 1 216 ? -8.193 16.494 23.109 1.00 95.56 216 GLY A N 1
ATOM 1679 C CA . GLY A 1 216 ? -9.550 17.020 23.246 1.00 95.56 216 GLY A CA 1
ATOM 1680 C C . GLY A 1 216 ? -9.833 17.643 24.627 1.00 95.56 216 GLY A C 1
ATOM 1681 O O . GLY A 1 216 ? -9.074 17.433 25.578 1.00 95.56 216 GLY A O 1
ATOM 1682 N N . PRO A 1 217 ? -10.941 18.396 24.781 1.00 97.38 217 PRO A N 1
ATOM 1683 C CA . PRO A 1 217 ? -11.309 19.049 26.043 1.00 97.38 217 PRO A CA 1
ATOM 1684 C C . PRO A 1 217 ? -11.405 18.121 27.262 1.00 97.38 217 PRO A C 1
ATOM 1686 O O . PRO A 1 217 ? -11.240 18.583 28.390 1.00 97.38 217 PRO A O 1
ATOM 1689 N N . LEU A 1 218 ? -11.666 16.825 27.056 1.00 97.62 218 LEU A N 1
ATOM 1690 C CA . LEU A 1 218 ? -11.750 15.847 28.142 1.00 97.62 218 LEU A CA 1
ATOM 1691 C C . LEU A 1 218 ? -10.386 15.558 28.801 1.00 97.62 218 LEU A C 1
ATOM 1693 O O . LEU A 1 218 ? -10.334 15.068 29.933 1.00 97.62 218 LEU A O 1
ATOM 1697 N N . GLY A 1 219 ? -9.289 15.891 28.116 1.00 97.69 219 GLY A N 1
ATOM 1698 C CA . GLY A 1 219 ? -7.924 15.578 28.524 1.00 97.69 219 GLY A CA 1
ATOM 1699 C C . GLY A 1 219 ? -7.491 14.168 28.115 1.00 97.69 219 GLY A C 1
ATOM 1700 O O . GLY A 1 219 ? -8.313 13.298 27.838 1.00 97.69 219 GLY A O 1
ATOM 1701 N N . TYR A 1 220 ? -6.176 13.946 28.096 1.00 97.06 220 TYR A N 1
ATOM 1702 C CA . TYR A 1 220 ? -5.557 12.744 27.529 1.00 97.06 220 TYR A CA 1
ATOM 1703 C C . TYR A 1 220 ? -5.997 11.443 28.222 1.00 97.06 220 TYR A C 1
ATOM 1705 O O . TYR A 1 220 ? -6.571 10.573 27.576 1.00 97.06 220 TYR A O 1
ATOM 1713 N N . GLU A 1 221 ? -5.815 11.324 29.542 1.00 98.12 221 GLU A N 1
ATOM 1714 C CA . GLU A 1 221 ? -6.114 10.076 30.271 1.00 98.12 221 GLU A CA 1
ATOM 1715 C C . GLU A 1 221 ? -7.601 9.704 30.240 1.00 98.12 221 GLU A C 1
ATOM 1717 O O . GLU A 1 221 ? -7.969 8.558 29.982 1.00 98.12 221 GLU A O 1
ATOM 1722 N N . LYS A 1 222 ? -8.481 10.688 30.452 1.00 98.56 222 LYS A N 1
ATOM 1723 C CA . LYS A 1 222 ? -9.930 10.462 30.388 1.00 98.56 222 LYS A CA 1
ATOM 1724 C C . LYS A 1 222 ? -10.386 10.161 28.962 1.00 98.56 222 LYS A C 1
ATOM 1726 O O . LYS A 1 222 ? -11.266 9.326 28.780 1.00 98.56 222 LYS A O 1
ATOM 1731 N N . GLY A 1 223 ? -9.783 10.809 27.964 1.00 98.50 223 GLY A N 1
ATOM 1732 C CA . GLY A 1 223 ? -10.068 10.532 26.562 1.00 98.50 223 GLY A CA 1
ATOM 1733 C C . GLY A 1 223 ? -9.658 9.122 26.155 1.00 98.50 223 GLY A C 1
ATOM 1734 O O . GLY A 1 223 ? -10.456 8.402 25.560 1.00 98.50 223 GLY A O 1
ATOM 1735 N N . LYS A 1 224 ? -8.462 8.692 26.568 1.00 98.62 224 LYS A N 1
ATOM 1736 C CA . LYS A 1 224 ? -7.962 7.326 26.387 1.00 98.62 224 LYS A CA 1
ATOM 1737 C C . LYS A 1 224 ? -8.900 6.296 27.013 1.00 98.62 224 LYS A C 1
ATOM 1739 O O . LYS A 1 224 ? -9.291 5.337 26.354 1.00 98.62 224 LYS A O 1
ATOM 1744 N N . GLN A 1 225 ? -9.322 6.520 28.257 1.00 98.69 225 GLN A N 1
ATOM 1745 C CA . GLN A 1 225 ? -10.270 5.638 28.938 1.00 98.69 225 GLN A CA 1
ATOM 1746 C C . GLN A 1 225 ? -11.624 5.566 28.212 1.00 98.69 225 GLN A C 1
ATOM 1748 O O . GLN A 1 225 ? -12.160 4.472 28.031 1.00 98.69 225 GLN A O 1
ATOM 1753 N N . LEU A 1 226 ? -12.164 6.711 27.778 1.00 98.69 226 LEU A N 1
ATOM 1754 C CA . LEU A 1 226 ? -13.435 6.781 27.053 1.00 98.69 226 LEU A CA 1
ATOM 1755 C C . LEU A 1 226 ? -13.365 6.029 25.717 1.00 98.69 226 LEU A C 1
ATOM 1757 O O . LEU A 1 226 ? -14.263 5.247 25.404 1.00 98.69 226 LEU A O 1
ATOM 1761 N N . ALA A 1 227 ? -12.289 6.241 24.955 1.00 98.75 227 ALA A N 1
ATOM 1762 C CA . ALA A 1 227 ? -12.053 5.555 23.692 1.00 98.75 227 ALA A CA 1
ATOM 1763 C C . ALA A 1 227 ? -11.974 4.038 23.888 1.00 98.75 227 ALA A C 1
ATOM 1765 O O . ALA A 1 227 ? -12.683 3.306 23.199 1.00 98.75 227 ALA A O 1
ATOM 1766 N N . PHE A 1 228 ? -11.191 3.572 24.871 1.00 98.81 228 PHE A N 1
ATOM 1767 C CA . PHE A 1 228 ? -11.073 2.148 25.189 1.00 98.81 228 PHE A CA 1
ATOM 1768 C C . PHE A 1 228 ? -12.416 1.517 25.564 1.00 98.81 228 PHE A C 1
ATOM 1770 O O . PHE A 1 228 ? -12.774 0.462 25.050 1.00 98.81 228 PHE A O 1
ATOM 1777 N N . GLN A 1 229 ? -13.192 2.166 26.434 1.00 98.69 229 GLN A N 1
ATOM 1778 C CA . GLN A 1 229 ? -14.489 1.638 26.852 1.00 98.69 229 GLN A CA 1
ATOM 1779 C C . GLN A 1 229 ? -15.432 1.439 25.657 1.00 98.69 229 GLN A C 1
ATOM 1781 O O . GLN A 1 229 ? -16.111 0.414 25.564 1.00 98.69 229 GLN A O 1
ATOM 1786 N N . LYS A 1 230 ? -15.496 2.426 24.757 1.00 98.75 230 LYS A N 1
ATOM 1787 C CA . LYS A 1 230 ? -16.412 2.399 23.612 1.00 98.75 230 LYS A CA 1
ATOM 1788 C C . LYS A 1 230 ? -15.952 1.400 22.551 1.00 98.75 230 LYS A C 1
ATOM 1790 O O . LYS A 1 230 ? -16.755 0.582 22.110 1.00 98.75 230 LYS A O 1
ATOM 1795 N N . ILE A 1 231 ? -14.671 1.409 22.187 1.00 98.75 231 ILE A N 1
ATOM 1796 C CA . ILE A 1 231 ? -14.134 0.508 21.158 1.00 98.75 231 ILE A CA 1
ATOM 1797 C C . ILE A 1 231 ? -14.147 -0.963 21.609 1.00 98.75 231 ILE A C 1
ATOM 1799 O O . ILE A 1 231 ? -14.466 -1.825 20.798 1.00 98.75 231 ILE A O 1
ATOM 1803 N N . ASP A 1 232 ? -13.894 -1.261 22.890 1.00 98.81 232 ASP A N 1
ATOM 1804 C CA . ASP A 1 232 ? -13.961 -2.622 23.445 1.00 98.81 232 ASP A CA 1
ATOM 1805 C C . ASP A 1 232 ? -15.384 -3.183 23.395 1.00 98.81 232 ASP A C 1
ATOM 1807 O O . ASP A 1 232 ? -15.604 -4.322 22.979 1.00 98.81 232 ASP A O 1
ATOM 1811 N N . ALA A 1 233 ? -16.377 -2.368 23.761 1.00 98.69 233 ALA A N 1
ATOM 1812 C CA . ALA A 1 233 ? -17.773 -2.770 23.672 1.00 98.69 233 ALA A CA 1
ATOM 1813 C C . ALA A 1 233 ? -18.193 -3.050 22.219 1.00 98.69 233 ALA A C 1
ATOM 1815 O O . ALA A 1 233 ? -18.882 -4.040 21.961 1.00 98.69 233 ALA A O 1
ATOM 1816 N N . LEU A 1 234 ? -17.768 -2.211 21.268 1.00 98.81 234 LEU A N 1
ATOM 1817 C CA . LEU A 1 234 ? -18.035 -2.415 19.842 1.00 98.81 234 LEU A CA 1
ATOM 1818 C C . LEU A 1 234 ? -17.353 -3.682 19.322 1.00 98.81 234 LEU A C 1
ATOM 1820 O O . LEU A 1 234 ? -18.021 -4.530 18.734 1.00 98.81 234 LEU A O 1
ATOM 1824 N N . GLN A 1 235 ? -16.060 -3.851 19.604 1.00 98.69 235 GLN A N 1
ATOM 1825 C CA . GLN A 1 235 ? -15.278 -5.011 19.185 1.00 98.69 235 GLN A CA 1
ATOM 1826 C C . GLN A 1 235 ? -15.911 -6.316 19.666 1.00 98.69 235 GLN A C 1
ATOM 1828 O O . GLN A 1 235 ? -16.117 -7.223 18.860 1.00 98.69 235 GLN A O 1
ATOM 1833 N N . ARG A 1 236 ? -16.299 -6.403 20.947 1.00 98.75 236 ARG A N 1
ATOM 1834 C CA . ARG A 1 236 ? -16.936 -7.608 21.496 1.00 98.75 236 ARG A CA 1
ATOM 1835 C C . ARG A 1 236 ? -18.255 -7.933 20.804 1.00 98.75 236 ARG A C 1
ATOM 1837 O O . ARG A 1 236 ? -18.536 -9.100 20.548 1.00 98.75 236 ARG A O 1
ATOM 1844 N N . ASN A 1 237 ? -19.068 -6.925 20.492 1.00 98.69 237 ASN A N 1
ATOM 1845 C CA . ASN A 1 237 ? -20.336 -7.144 19.798 1.00 98.69 237 ASN A CA 1
ATOM 1846 C C . ASN A 1 237 ? -20.140 -7.556 18.335 1.00 98.69 237 ASN A C 1
ATOM 1848 O O . ASN A 1 237 ? -20.842 -8.455 17.878 1.00 98.69 237 ASN A O 1
ATOM 1852 N N . VAL A 1 238 ? -19.163 -6.973 17.633 1.00 98.38 238 VAL A N 1
ATOM 1853 C CA . VAL A 1 238 ? -18.815 -7.379 16.263 1.00 98.38 238 VAL A CA 1
ATOM 1854 C C . VAL A 1 238 ? -18.249 -8.801 16.243 1.00 98.38 238 VAL A C 1
ATOM 1856 O O . VAL A 1 238 ? -18.709 -9.634 15.468 1.00 98.38 238 VAL A O 1
ATOM 1859 N N . LYS A 1 239 ? -17.314 -9.124 17.147 1.00 98.38 239 LYS A N 1
ATOM 1860 C CA . LYS A 1 239 ? -16.707 -10.462 17.272 1.00 98.38 239 LYS A CA 1
ATOM 1861 C C . LYS A 1 239 ? -17.737 -11.553 17.578 1.00 98.38 239 LYS A C 1
ATOM 1863 O O . LYS A 1 239 ? -17.595 -12.673 17.103 1.00 98.38 239 LYS A O 1
ATOM 1868 N N . ASN A 1 240 ? -18.790 -11.218 18.323 1.00 98.19 240 ASN A N 1
ATOM 1869 C CA . ASN A 1 240 ? -19.887 -12.136 18.638 1.00 98.19 240 ASN A CA 1
ATOM 1870 C C . ASN A 1 240 ? -21.006 -12.160 17.579 1.00 98.19 240 ASN A C 1
ATOM 1872 O O . ASN A 1 240 ? -21.977 -12.891 17.754 1.00 98.19 240 ASN A O 1
ATOM 1876 N N . GLY A 1 241 ? -20.908 -11.363 16.509 1.00 97.69 241 GLY A N 1
ATOM 1877 C CA . GLY A 1 241 ? -21.931 -11.279 15.461 1.00 97.69 241 GLY A CA 1
ATOM 1878 C C . GLY A 1 241 ? -23.216 -10.545 15.865 1.00 97.69 241 GLY A C 1
ATOM 1879 O O . GLY A 1 241 ? -24.210 -10.636 15.152 1.00 97.69 241 GLY A O 1
ATOM 1880 N N . ASN A 1 242 ? -23.210 -9.818 16.988 1.00 98.50 242 ASN A N 1
ATOM 1881 C CA . ASN A 1 242 ? -24.347 -9.008 17.444 1.00 98.50 242 ASN A CA 1
ATOM 1882 C C . ASN A 1 242 ? -24.456 -7.665 16.708 1.00 98.50 242 ASN A C 1
ATOM 1884 O O . ASN A 1 242 ? -25.516 -7.048 16.740 1.00 98.50 242 ASN A O 1
ATOM 1888 N N . LEU A 1 243 ? -23.351 -7.194 16.122 1.00 98.06 243 LEU A N 1
ATOM 1889 C CA . LEU A 1 243 ? -23.275 -5.980 15.311 1.00 98.06 243 LEU A CA 1
ATOM 1890 C C . LEU A 1 243 ? -22.487 -6.262 14.033 1.00 98.06 243 LEU A C 1
ATOM 1892 O O . LEU A 1 243 ? -21.487 -6.986 14.066 1.00 98.06 243 LEU A O 1
ATOM 1896 N N . THR A 1 244 ? -22.882 -5.641 12.924 1.00 98.19 244 THR A N 1
ATOM 1897 C CA . THR A 1 244 ? -22.020 -5.553 11.740 1.00 98.19 244 THR A CA 1
ATOM 1898 C C . THR A 1 244 ? -20.948 -4.472 11.920 1.00 98.19 244 THR A C 1
ATOM 1900 O O . THR A 1 244 ? -20.996 -3.657 12.847 1.00 98.19 244 THR A O 1
ATOM 1903 N N . LEU A 1 245 ? -19.952 -4.449 11.027 1.00 97.56 245 LEU A N 1
ATOM 1904 C CA . LEU A 1 245 ? -18.958 -3.373 11.024 1.00 97.56 245 LEU A CA 1
ATOM 1905 C C . LEU A 1 245 ? -19.605 -2.020 10.718 1.00 97.56 245 LEU A C 1
ATOM 1907 O O . LEU A 1 245 ? -19.268 -1.028 11.354 1.00 97.56 245 LEU A O 1
ATOM 1911 N N . GLU A 1 246 ? -20.544 -1.982 9.775 1.00 98.06 246 GLU A N 1
ATOM 1912 C CA . GLU A 1 246 ? -21.267 -0.772 9.383 1.00 98.06 246 GLU A CA 1
ATOM 1913 C C . GLU A 1 246 ? -22.062 -0.203 10.562 1.00 98.06 246 GLU A C 1
ATOM 1915 O O . GLU A 1 246 ? -21.966 0.990 10.846 1.00 98.06 246 GLU A O 1
ATOM 1920 N N . GLU A 1 247 ? -22.761 -1.060 11.311 1.00 98.62 247 GLU A N 1
ATOM 1921 C CA . GLU A 1 247 ? -23.485 -0.652 12.517 1.00 98.62 247 GLU A CA 1
ATOM 1922 C C . GLU A 1 247 ? -22.535 -0.113 13.595 1.00 98.62 247 GLU A C 1
ATOM 1924 O O . GLU A 1 247 ? -22.829 0.899 14.232 1.00 98.62 247 GLU A O 1
ATOM 1929 N N . ALA A 1 248 ? -21.363 -0.734 13.779 1.00 98.69 248 ALA A N 1
ATOM 1930 C CA . ALA A 1 248 ? -20.351 -0.233 14.707 1.00 98.69 248 ALA A CA 1
ATOM 1931 C C . ALA A 1 248 ? -19.826 1.158 14.303 1.00 98.69 248 ALA A C 1
ATOM 1933 O O . ALA A 1 248 ? -19.683 2.036 15.158 1.00 98.69 248 ALA A O 1
ATOM 1934 N N . VAL A 1 249 ? -19.592 1.392 13.006 1.00 98.56 249 VAL A N 1
ATOM 1935 C CA . VAL A 1 249 ? -19.209 2.711 12.473 1.00 98.56 249 VAL A CA 1
ATOM 1936 C C . VAL A 1 249 ? -20.309 3.740 12.704 1.00 98.56 249 VAL A C 1
ATOM 1938 O O . VAL A 1 249 ? -20.021 4.870 13.106 1.00 98.56 249 VAL A O 1
ATOM 1941 N N . ASP A 1 250 ? -21.564 3.373 12.467 1.00 98.62 250 ASP A N 1
ATOM 1942 C CA . ASP A 1 250 ? -22.694 4.275 12.661 1.00 98.62 250 ASP A CA 1
ATOM 1943 C C . ASP A 1 250 ? -22.890 4.633 14.136 1.00 98.62 250 ASP A C 1
ATOM 1945 O O . ASP A 1 250 ? -23.185 5.791 14.445 1.00 98.62 250 ASP A O 1
ATOM 1949 N N . ILE A 1 251 ? -22.650 3.698 15.061 1.00 98.81 251 ILE A N 1
ATOM 1950 C CA . ILE A 1 251 ? -22.630 3.997 16.498 1.00 98.81 251 ILE A CA 1
ATOM 1951 C C . ILE A 1 251 ? -21.559 5.050 16.803 1.00 98.81 251 ILE A C 1
ATOM 1953 O O . ILE A 1 251 ? -21.879 6.058 17.431 1.00 98.81 251 ILE A O 1
ATOM 1957 N N . ILE A 1 252 ? -20.327 4.883 16.302 1.00 98.69 252 ILE A N 1
ATOM 1958 C CA . ILE A 1 252 ? -19.249 5.871 16.489 1.00 98.69 252 ILE A CA 1
ATOM 1959 C C . ILE A 1 252 ? -19.667 7.230 15.925 1.00 98.69 252 ILE A C 1
ATOM 1961 O O . ILE A 1 252 ? -19.588 8.235 16.622 1.00 98.69 252 ILE A O 1
ATOM 1965 N N . LYS A 1 253 ? -20.164 7.284 14.684 1.00 98.56 253 LYS A N 1
ATOM 1966 C CA . LYS A 1 253 ? -20.524 8.543 14.006 1.00 98.56 253 LYS A CA 1
ATOM 1967 C C . LYS A 1 253 ? -21.663 9.310 14.680 1.00 98.56 253 LYS A C 1
ATOM 1969 O O . LYS A 1 253 ? -21.767 10.529 14.498 1.00 98.56 253 LYS A O 1
ATOM 1974 N N . ASN A 1 254 ? -22.522 8.614 15.420 1.00 98.62 254 ASN A N 1
ATOM 1975 C CA . ASN A 1 254 ? -23.655 9.200 16.129 1.00 98.62 254 ASN A CA 1
ATOM 1976 C C . ASN A 1 254 ? -23.370 9.477 17.616 1.00 98.62 254 ASN A C 1
ATOM 1978 O O . ASN A 1 254 ? -24.164 10.164 18.266 1.00 98.62 254 ASN A O 1
ATOM 1982 N N . ASP A 1 255 ? -22.233 9.022 18.144 1.00 98.56 255 ASP A N 1
ATOM 1983 C CA . ASP A 1 255 ? -21.829 9.239 19.529 1.00 98.56 255 ASP A CA 1
ATOM 1984 C C . ASP A 1 255 ? -21.197 10.623 19.731 1.00 98.56 255 ASP A C 1
ATOM 1986 O O . ASP A 1 255 ? -19.994 10.838 19.572 1.00 98.56 255 ASP A O 1
ATOM 1990 N N . ARG A 1 256 ? -22.031 11.593 20.118 1.00 98.25 256 ARG A N 1
ATOM 1991 C CA . ARG A 1 256 ? -21.592 12.977 20.348 1.00 98.25 256 ARG A CA 1
ATOM 1992 C C . ARG A 1 256 ? -20.603 13.129 21.505 1.00 98.25 256 ARG A C 1
ATOM 1994 O O . ARG A 1 256 ? -19.940 14.160 21.572 1.00 98.25 256 ARG A O 1
ATOM 2001 N N . GLU A 1 257 ? -20.473 12.151 22.404 1.00 98.31 257 GLU A N 1
ATOM 2002 C CA . GLU A 1 257 ? -19.477 12.237 23.479 1.00 98.31 257 GLU A CA 1
ATOM 2003 C C . GLU A 1 257 ? -18.048 12.185 22.933 1.00 98.31 257 GLU A C 1
ATOM 2005 O O . GLU A 1 257 ? -17.150 12.789 23.521 1.00 98.31 257 GLU A O 1
ATOM 2010 N N . LEU A 1 258 ? -17.844 11.527 21.786 1.00 98.25 258 LEU A N 1
ATOM 2011 C CA . LEU A 1 258 ? -16.536 11.410 21.145 1.00 98.25 258 LEU A CA 1
ATOM 2012 C C . LEU A 1 258 ? -15.983 12.754 20.649 1.00 98.25 258 LEU A C 1
ATOM 2014 O O . LEU A 1 258 ? -14.770 12.915 20.555 1.00 98.25 258 LEU A O 1
ATOM 2018 N N . GLU A 1 259 ? -16.832 13.766 20.451 1.00 97.69 259 GLU A N 1
ATOM 2019 C CA . GLU A 1 259 ? -16.379 15.126 20.122 1.00 97.69 259 GLU A CA 1
ATOM 2020 C C . GLU A 1 259 ? -15.498 15.738 21.231 1.00 97.69 259 GLU A C 1
ATOM 2022 O O . GLU A 1 259 ? -14.674 16.618 20.973 1.00 97.69 259 GLU A O 1
ATOM 2027 N N . GLN A 1 260 ? -15.630 15.256 22.475 1.00 98.00 260 GLN A N 1
ATOM 2028 C CA . GLN A 1 260 ? -14.805 15.703 23.599 1.00 98.00 260 GLN A CA 1
ATOM 2029 C C . GLN A 1 260 ? -13.361 15.176 23.544 1.00 98.00 260 GLN A C 1
ATOM 2031 O O . GLN A 1 260 ? -12.514 15.675 24.292 1.00 98.00 260 GLN A O 1
ATOM 2036 N N . ILE A 1 261 ? -13.077 14.180 22.696 1.00 98.12 261 ILE A N 1
ATOM 2037 C CA . ILE A 1 261 ? -11.755 13.547 22.575 1.00 98.12 261 ILE A CA 1
ATOM 2038 C C . ILE A 1 261 ? -11.152 13.731 21.181 1.00 98.12 261 ILE A C 1
ATOM 2040 O O . ILE A 1 261 ? -9.951 13.957 21.077 1.00 98.12 261 ILE A O 1
ATOM 2044 N N . ASP A 1 262 ? -11.977 13.733 20.132 1.00 97.25 262 ASP A N 1
ATOM 2045 C CA . ASP A 1 262 ? -11.555 13.971 18.756 1.00 97.25 262 ASP A CA 1
ATOM 2046 C C . ASP A 1 262 ? -12.673 14.655 17.961 1.00 97.25 262 ASP A C 1
ATOM 2048 O O . ASP A 1 262 ? -13.791 14.160 17.872 1.00 97.25 262 ASP A O 1
ATOM 2052 N N . LYS A 1 263 ? -12.374 15.794 17.328 1.00 96.25 263 LYS A N 1
ATOM 2053 C CA . LYS A 1 263 ? -13.348 16.503 16.479 1.00 96.25 263 LYS A CA 1
ATOM 2054 C C . LYS A 1 263 ? -13.598 15.796 15.147 1.00 96.25 263 LYS A C 1
ATOM 2056 O O . LYS A 1 263 ? -14.636 16.023 14.528 1.00 96.25 263 LYS A O 1
ATOM 2061 N N . SER A 1 264 ? -12.665 14.948 14.724 1.00 97.19 264 SER A N 1
ATOM 2062 C CA . SER A 1 264 ? -12.713 14.211 13.464 1.00 97.19 264 SER A CA 1
ATOM 2063 C C . SER A 1 264 ? -13.271 12.794 13.620 1.00 97.19 264 SER A C 1
ATOM 2065 O O . SER A 1 264 ? -13.303 12.063 12.634 1.00 97.19 264 SER A O 1
ATOM 2067 N N . TYR A 1 265 ? -13.794 12.433 14.803 1.00 97.94 265 TYR A N 1
ATOM 2068 C CA . TYR A 1 265 ? -14.221 11.065 15.145 1.00 97.94 265 TYR A CA 1
ATOM 2069 C C . TYR A 1 265 ? -15.143 10.404 14.107 1.00 97.94 265 TYR A C 1
ATOM 2071 O O . TYR A 1 265 ? -15.165 9.187 13.955 1.00 97.94 265 TYR A O 1
ATOM 2079 N N . LYS A 1 266 ? -15.939 11.197 13.378 1.00 98.31 266 LYS A N 1
ATOM 2080 C CA . LYS A 1 266 ? -16.850 10.685 12.347 1.00 98.31 266 LYS A CA 1
ATOM 2081 C C . LYS A 1 266 ? -16.136 10.262 11.069 1.00 98.31 266 LYS A C 1
ATOM 2083 O O . LYS A 1 266 ? -16.560 9.299 10.432 1.00 98.31 266 LYS A O 1
ATOM 2088 N N . SER A 1 267 ? -15.124 11.020 10.646 1.00 97.38 267 SER A N 1
ATOM 2089 C CA . SER A 1 267 ? -14.420 10.793 9.381 1.00 97.38 267 SER A CA 1
ATOM 2090 C C . SER A 1 267 ? -13.325 9.741 9.510 1.00 97.38 267 SER A C 1
ATOM 2092 O O . SER A 1 267 ? -13.028 9.074 8.527 1.00 97.38 267 SER A O 1
ATOM 2094 N N . ASN A 1 268 ? -12.769 9.555 10.707 1.00 96.94 268 ASN A N 1
ATOM 2095 C CA . ASN A 1 268 ? -11.756 8.540 11.003 1.00 96.94 268 ASN A CA 1
ATOM 2096 C C . ASN A 1 268 ? -12.310 7.340 11.801 1.00 96.94 268 ASN A C 1
ATOM 2098 O O . ASN A 1 268 ? -11.530 6.563 12.346 1.00 96.94 268 ASN A O 1
ATOM 2102 N N . ALA A 1 269 ? -13.636 7.166 11.859 1.00 98.38 269 ALA A N 1
ATOM 2103 C CA . ALA A 1 269 ? -14.277 6.032 12.534 1.00 98.38 269 ALA A CA 1
ATOM 2104 C C . ALA A 1 269 ? -13.867 4.675 11.936 1.00 98.38 269 ALA A C 1
ATOM 2106 O O . ALA A 1 269 ? -13.870 3.659 12.630 1.00 98.38 269 ALA A O 1
ATOM 2107 N N . SER A 1 270 ? -13.541 4.652 10.641 1.00 98.44 270 SER A N 1
ATOM 2108 C CA . SER A 1 270 ? -13.127 3.444 9.936 1.00 98.44 270 SER A CA 1
ATOM 2109 C C . SER A 1 270 ? -12.350 3.736 8.662 1.00 98.44 270 SER A C 1
ATOM 2111 O O . SER A 1 270 ? -12.601 4.751 8.011 1.00 98.44 270 SER A O 1
ATOM 2113 N N . PHE A 1 271 ? -11.533 2.782 8.224 1.00 97.56 271 PHE A N 1
ATOM 2114 C CA . PHE A 1 271 ? -10.966 2.758 6.877 1.00 97.56 271 PHE A CA 1
ATOM 2115 C C . PHE A 1 271 ? -10.825 1.324 6.364 1.00 97.56 271 PHE A C 1
ATOM 2117 O O . PHE A 1 271 ? -10.672 0.379 7.138 1.00 97.56 271 PHE A O 1
ATOM 2124 N N . ARG A 1 272 ? -10.901 1.164 5.040 1.00 98.06 272 ARG A N 1
ATOM 2125 C CA . ARG A 1 272 ? -10.677 -0.121 4.370 1.00 98.06 272 ARG A CA 1
ATOM 2126 C C . ARG A 1 272 ? -9.223 -0.241 3.950 1.00 98.06 272 ARG A C 1
ATOM 2128 O O . ARG A 1 272 ? -8.601 0.762 3.604 1.00 98.06 272 ARG A O 1
ATOM 2135 N N . PHE A 1 273 ? -8.727 -1.466 3.925 1.00 98.12 273 PHE A N 1
ATOM 2136 C CA . PHE A 1 273 ? -7.416 -1.787 3.387 1.00 98.12 273 PHE A CA 1
ATOM 2137 C C . PHE A 1 273 ? -7.510 -2.988 2.444 1.00 98.12 273 PHE A C 1
ATOM 2139 O O . PHE A 1 273 ? -8.361 -3.862 2.611 1.00 98.12 273 PHE A O 1
ATOM 2146 N N . ASP A 1 274 ? -6.631 -2.996 1.451 1.00 96.62 274 ASP A N 1
ATOM 2147 C CA . ASP A 1 274 ? -6.377 -4.098 0.529 1.00 96.62 274 ASP A CA 1
ATOM 2148 C C . ASP A 1 274 ? -4.888 -4.019 0.200 1.00 96.62 274 ASP A C 1
ATOM 2150 O O . ASP A 1 274 ? -4.436 -3.080 -0.460 1.00 96.62 274 ASP A O 1
ATOM 2154 N N . VAL A 1 275 ? -4.113 -4.909 0.811 1.00 95.25 275 VAL A N 1
ATOM 2155 C CA . VAL A 1 275 ? -2.655 -4.837 0.822 1.00 95.25 275 VAL A CA 1
ATOM 2156 C C . VAL A 1 275 ? -2.034 -6.168 0.448 1.00 95.25 275 VAL A C 1
ATOM 2158 O O . VAL A 1 275 ? -2.614 -7.240 0.626 1.00 95.25 275 VAL A O 1
ATOM 2161 N N . ARG A 1 276 ? -0.791 -6.097 -0.007 1.00 91.94 276 ARG A N 1
ATOM 2162 C CA . ARG A 1 276 ? 0.094 -7.245 -0.191 1.00 91.94 276 ARG A CA 1
ATOM 2163 C C . ARG A 1 276 ? 1.107 -7.327 0.937 1.00 91.94 276 ARG A C 1
ATOM 2165 O O . ARG A 1 276 ? 1.357 -6.352 1.646 1.00 91.94 276 ARG A O 1
ATOM 2172 N N . GLU A 1 277 ? 1.703 -8.499 1.095 1.00 89.44 277 GLU A N 1
ATOM 2173 C CA . GLU A 1 277 ? 2.753 -8.729 2.079 1.00 89.44 277 GLU A CA 1
ATOM 2174 C C . GLU A 1 277 ? 3.880 -7.691 1.958 1.00 89.44 277 GLU A C 1
ATOM 2176 O O . GLU A 1 277 ? 4.345 -7.362 0.867 1.00 89.44 277 GLU A O 1
ATOM 2181 N N . GLY A 1 278 ? 4.294 -7.135 3.098 1.00 87.81 278 GLY A N 1
ATOM 2182 C CA . GLY A 1 278 ? 5.289 -6.063 3.172 1.00 87.81 278 GLY A CA 1
ATOM 2183 C C . GLY A 1 278 ? 4.735 -4.642 3.006 1.00 87.81 278 GLY A C 1
ATOM 2184 O O . GLY A 1 278 ? 5.451 -3.687 3.310 1.00 87.81 278 GLY A O 1
ATOM 2185 N N . GLN A 1 279 ? 3.479 -4.468 2.585 1.00 92.44 279 GLN A N 1
ATOM 2186 C CA . GLN A 1 279 ? 2.820 -3.160 2.594 1.00 92.44 279 GLN A CA 1
ATOM 2187 C C . GLN A 1 279 ? 2.240 -2.835 3.978 1.00 92.44 279 GLN A C 1
ATOM 2189 O O . GLN A 1 279 ? 1.824 -3.717 4.731 1.00 92.44 279 GLN A O 1
ATOM 2194 N N . LYS A 1 280 ? 2.212 -1.539 4.300 1.00 96.00 280 LYS A N 1
ATOM 2195 C CA . LYS A 1 280 ? 1.651 -0.997 5.545 1.00 96.00 280 LYS A CA 1
ATOM 2196 C C . LYS A 1 280 ? 0.118 -1.041 5.498 1.00 96.00 280 LYS A C 1
ATOM 2198 O O . LYS A 1 280 ? -0.462 -0.619 4.499 1.00 96.00 280 LYS A O 1
ATOM 2203 N N . ILE A 1 281 ? -0.521 -1.507 6.573 1.00 96.94 281 ILE A N 1
ATOM 2204 C CA . ILE A 1 281 ? -1.987 -1.560 6.718 1.00 96.94 281 ILE A CA 1
ATOM 2205 C C . ILE A 1 281 ? -2.486 -0.367 7.531 1.00 96.94 281 ILE A C 1
ATOM 2207 O O . ILE A 1 281 ? -3.389 0.353 7.109 1.00 96.94 281 ILE A O 1
ATOM 2211 N N . SER A 1 282 ? -1.902 -0.159 8.707 1.00 95.94 282 SER A N 1
ATOM 2212 C CA . SER A 1 282 ? -2.284 0.868 9.671 1.00 95.94 282 SER A CA 1
ATOM 2213 C C . SER A 1 282 ? -1.076 1.713 10.046 1.00 95.94 282 SER A C 1
ATOM 2215 O O . SER A 1 282 ? 0.037 1.449 9.611 1.00 95.94 282 SER A O 1
ATOM 2217 N N . LEU A 1 283 ? -1.262 2.740 10.871 1.00 94.31 283 LEU A N 1
ATOM 2218 C CA . LEU A 1 283 ? -0.163 3.583 11.340 1.00 94.31 283 LEU A CA 1
ATOM 2219 C C . LEU A 1 283 ? 0.894 2.843 12.182 1.00 94.31 283 LEU A C 1
ATOM 2221 O O . LEU A 1 283 ? 2.047 3.280 12.163 1.00 94.31 283 LEU A O 1
ATOM 2225 N N . ASP A 1 284 ? 0.535 1.725 12.827 1.00 95.44 284 ASP A N 1
ATOM 2226 C CA . ASP A 1 284 ? 1.391 0.984 13.759 1.00 95.44 284 ASP A CA 1
ATOM 2227 C C . ASP A 1 284 ? 1.740 -0.423 13.225 1.00 95.44 284 ASP A C 1
ATOM 2229 O O . ASP A 1 284 ? 0.858 -1.278 13.102 1.00 95.44 284 ASP A O 1
ATOM 2233 N N . PRO A 1 285 ? 3.026 -0.718 12.949 1.00 94.94 285 PRO A N 1
ATOM 2234 C CA . PRO A 1 285 ? 3.442 -2.006 12.390 1.00 94.94 285 PRO A CA 1
ATOM 2235 C C . PRO A 1 285 ? 3.207 -3.190 13.343 1.00 94.94 285 PRO A C 1
ATOM 2237 O O . PRO A 1 285 ? 3.140 -4.342 12.901 1.00 94.94 285 PRO A O 1
ATOM 2240 N N . GLY A 1 286 ? 3.086 -2.933 14.651 1.00 96.06 286 GLY A N 1
ATOM 2241 C CA . GLY A 1 286 ? 2.726 -3.951 15.630 1.00 96.06 286 GLY A CA 1
ATOM 2242 C C . GLY A 1 286 ? 1.308 -4.472 15.411 1.00 96.06 286 GLY A C 1
ATOM 2243 O O . GLY A 1 286 ? 1.082 -5.676 15.526 1.00 96.06 286 GLY A O 1
ATOM 2244 N N . PHE A 1 287 ? 0.378 -3.594 15.027 1.00 97.69 287 PHE A N 1
ATOM 2245 C CA . PHE A 1 287 ? -0.982 -3.996 14.684 1.00 97.69 287 PHE A CA 1
ATOM 2246 C C . PHE A 1 287 ? -1.021 -4.733 13.348 1.00 97.69 287 PHE A C 1
ATOM 2248 O O . PHE A 1 287 ? -1.600 -5.813 13.267 1.00 97.69 287 PHE A O 1
ATOM 2255 N N . ASP A 1 288 ? -0.326 -4.215 12.332 1.00 97.44 288 ASP A N 1
ATOM 2256 C CA . ASP A 1 288 ? -0.235 -4.849 11.011 1.00 97.44 288 ASP A CA 1
ATOM 2257 C C . ASP A 1 288 ? 0.227 -6.310 11.134 1.00 97.44 288 ASP A C 1
ATOM 2259 O O . ASP A 1 288 ? -0.372 -7.216 10.555 1.00 97.44 288 ASP A O 1
ATOM 2263 N N . SER A 1 289 ? 1.240 -6.556 11.972 1.00 96.25 289 SER A N 1
ATOM 2264 C CA . SER A 1 289 ? 1.758 -7.900 12.251 1.00 96.25 289 SER A CA 1
ATOM 2265 C C . SER A 1 289 ? 0.709 -8.837 12.863 1.00 96.25 289 SER A C 1
ATOM 2267 O O . SER A 1 289 ? 0.719 -10.031 12.567 1.00 96.25 289 SER A O 1
ATOM 2269 N N . GLN A 1 290 ? -0.199 -8.324 13.703 1.00 97.12 290 GLN A N 1
ATOM 2270 C CA . GLN A 1 290 ? -1.306 -9.111 14.258 1.00 97.12 290 GLN A CA 1
ATOM 2271 C C . GLN A 1 290 ? -2.352 -9.433 13.190 1.00 97.12 290 GLN A C 1
ATOM 2273 O O . GLN A 1 290 ? -2.835 -10.562 13.136 1.00 97.12 290 GLN A O 1
ATOM 2278 N N . LEU A 1 291 ? -2.675 -8.482 12.309 1.00 97.94 291 LEU A N 1
ATOM 2279 C CA . LEU A 1 291 ? -3.664 -8.690 11.247 1.00 97.94 291 LEU A CA 1
ATOM 2280 C C . LEU A 1 291 ? -3.241 -9.793 10.272 1.00 97.94 291 LEU A C 1
ATOM 2282 O O . LEU A 1 291 ? -4.062 -10.623 9.889 1.00 97.94 291 LEU A O 1
ATOM 2286 N N . TRP A 1 292 ? -1.948 -9.886 9.958 1.00 96.19 292 TRP A N 1
ATOM 2287 C CA . TRP A 1 292 ? -1.391 -10.972 9.143 1.00 96.19 292 TRP A CA 1
ATOM 2288 C C . TRP A 1 292 ? -1.457 -12.361 9.796 1.00 96.19 292 TRP A C 1
ATOM 2290 O O . TRP A 1 292 ? -1.152 -13.360 9.144 1.00 96.19 292 TRP A O 1
ATOM 2300 N N . GLN A 1 293 ? -1.866 -12.478 11.059 1.00 95.75 293 GLN A N 1
ATOM 2301 C CA . GLN A 1 293 ? -2.077 -13.766 11.732 1.00 95.75 293 GLN A CA 1
ATOM 2302 C C . GLN A 1 293 ? -3.545 -14.210 11.715 1.00 95.75 293 GLN A C 1
ATOM 2304 O O . GLN A 1 293 ? -3.832 -15.354 12.055 1.00 95.75 293 GLN A O 1
ATOM 2309 N N . LEU A 1 294 ? -4.460 -13.337 11.291 1.00 96.44 294 LEU A N 1
ATOM 2310 C CA . LEU A 1 294 ? -5.899 -13.592 11.287 1.00 96.44 294 LEU A CA 1
ATOM 2311 C C . LEU A 1 294 ? -6.361 -14.300 10.005 1.00 96.44 294 LEU A C 1
ATOM 2313 O O . LEU A 1 294 ? -5.752 -14.154 8.941 1.00 96.44 294 LEU A O 1
ATOM 2317 N N . SER A 1 295 ? -7.436 -15.074 10.114 1.00 96.88 295 SER A N 1
ATOM 2318 C CA . SER A 1 295 ? -8.097 -15.761 8.998 1.00 96.88 295 SER A CA 1
ATOM 2319 C C . SER A 1 295 ? -9.264 -14.940 8.444 1.00 96.88 295 SER A C 1
ATOM 2321 O O . SER A 1 295 ? -9.673 -13.937 9.027 1.00 96.88 295 SER A O 1
ATOM 2323 N N . ASP A 1 296 ? -9.833 -15.380 7.323 1.00 97.25 296 ASP A N 1
ATOM 2324 C CA . ASP A 1 296 ? -11.026 -14.764 6.734 1.00 97.25 296 ASP A CA 1
ATOM 2325 C C . ASP A 1 296 ? -12.181 -14.702 7.733 1.00 97.25 296 ASP A C 1
ATOM 2327 O O . ASP A 1 296 ? -12.560 -15.701 8.345 1.00 97.25 296 ASP A O 1
ATOM 2331 N N . GLY A 1 297 ? -12.767 -13.516 7.872 1.00 97.25 297 GLY A N 1
ATOM 2332 C CA . GLY A 1 297 ? -13.871 -13.253 8.784 1.00 97.25 297 GLY A CA 1
ATOM 2333 C C . GLY A 1 297 ? -13.462 -12.995 10.233 1.00 97.25 297 GLY A C 1
ATOM 2334 O O . GLY A 1 297 ? -14.310 -12.503 10.983 1.00 97.25 297 GLY A O 1
ATOM 2335 N N . ASP A 1 298 ? -12.209 -13.257 10.622 1.00 98.31 298 ASP A N 1
ATOM 2336 C CA . ASP A 1 298 ? -11.741 -13.034 11.989 1.00 98.31 298 ASP A CA 1
ATOM 2337 C C . ASP A 1 298 ? -11.770 -11.548 12.357 1.00 98.31 298 ASP A C 1
ATOM 2339 O O . ASP A 1 298 ? -11.506 -10.662 11.537 1.00 98.31 298 ASP A O 1
ATOM 2343 N N . VAL A 1 299 ? -12.056 -11.292 13.634 1.00 98.62 299 VAL A N 1
ATOM 2344 C CA . VAL A 1 299 ? -12.038 -9.964 14.251 1.00 98.62 299 VAL A CA 1
ATOM 2345 C C . VAL A 1 299 ? -10.872 -9.903 15.232 1.00 98.62 299 VAL A C 1
ATOM 2347 O O . VAL A 1 299 ? -10.793 -10.720 16.156 1.00 98.62 299 VAL A O 1
ATOM 2350 N N . SER A 1 300 ? -9.976 -8.932 15.047 1.00 98.69 300 SER A N 1
ATOM 2351 C CA . SER A 1 300 ? -8.833 -8.724 15.938 1.00 98.69 300 SER A CA 1
ATOM 2352 C C . SER A 1 300 ? -9.295 -8.349 17.345 1.00 98.69 300 SER A C 1
ATOM 2354 O O . SER A 1 300 ? -10.396 -7.827 17.544 1.00 98.69 300 SER A O 1
ATOM 2356 N N . ASP A 1 301 ? -8.430 -8.545 18.335 1.00 98.56 301 ASP A N 1
ATOM 2357 C CA . ASP A 1 301 ? -8.611 -7.887 19.628 1.00 98.56 301 ASP A CA 1
ATOM 2358 C C . ASP A 1 301 ? -8.385 -6.370 19.495 1.00 98.56 301 ASP A C 1
ATOM 2360 O O . ASP A 1 301 ? -7.894 -5.881 18.469 1.00 98.56 301 ASP A O 1
ATOM 2364 N N . VAL A 1 302 ? -8.786 -5.616 20.522 1.00 98.69 302 VAL A N 1
ATOM 2365 C CA . VAL A 1 302 ? -8.539 -4.172 20.575 1.00 98.69 302 VAL A CA 1
ATOM 2366 C C . VAL A 1 302 ? -7.042 -3.917 20.727 1.00 98.69 302 VAL A C 1
ATOM 2368 O O . VAL A 1 302 ? -6.411 -4.375 21.679 1.00 98.69 302 VAL A O 1
ATOM 2371 N N . PHE A 1 303 ? -6.498 -3.120 19.818 1.00 98.69 303 PHE A N 1
ATOM 2372 C CA . PHE A 1 303 ? -5.109 -2.703 19.796 1.00 98.69 303 PHE A CA 1
ATOM 2373 C C . PHE A 1 303 ? -4.985 -1.219 20.144 1.00 98.69 303 PHE A C 1
ATOM 2375 O O . PHE A 1 303 ? -5.750 -0.387 19.653 1.00 98.69 303 PHE A O 1
ATOM 2382 N N . LEU A 1 304 ? -4.011 -0.886 20.989 1.00 98.56 304 LEU A N 1
ATOM 2383 C CA . LEU A 1 304 ? -3.639 0.489 21.306 1.00 98.56 304 LEU A CA 1
ATOM 2384 C C . LEU A 1 304 ? -2.445 0.887 20.449 1.00 98.56 304 LEU A C 1
ATOM 2386 O O . LEU A 1 304 ? -1.330 0.437 20.707 1.00 98.56 304 LEU A O 1
ATOM 2390 N N . ALA A 1 305 ? -2.684 1.726 19.451 1.00 97.88 305 ALA A N 1
ATOM 2391 C CA . ALA A 1 305 ? -1.649 2.135 18.520 1.00 97.88 305 ALA A CA 1
ATOM 2392 C C . ALA A 1 305 ? -1.064 3.496 18.848 1.00 97.88 305 ALA A C 1
ATOM 2394 O O . ALA A 1 305 ? -1.710 4.355 19.467 1.00 97.88 305 ALA A O 1
ATOM 2395 N N . LYS A 1 306 ? 0.172 3.673 18.383 1.00 95.81 306 LYS A N 1
ATOM 2396 C CA . LYS A 1 306 ? 0.933 4.895 18.592 1.00 95.81 306 LYS A CA 1
ATOM 2397 C C . LYS A 1 306 ? 1.048 5.719 17.328 1.00 95.81 306 LYS A C 1
ATOM 2399 O O . LYS A 1 306 ? 1.446 5.191 16.297 1.00 95.81 306 LYS A O 1
ATOM 2404 N N . ASP A 1 307 ? 0.798 7.014 17.446 1.00 93.88 307 ASP A N 1
ATOM 2405 C CA . ASP A 1 307 ? 0.994 7.975 16.364 1.00 93.88 307 ASP A CA 1
ATOM 2406 C C . ASP A 1 307 ? 2.150 8.935 16.673 1.00 93.88 307 ASP A C 1
ATOM 2408 O O . ASP A 1 307 ? 2.593 9.061 17.818 1.00 93.88 307 ASP A O 1
ATOM 2412 N N . ILE A 1 308 ? 2.657 9.590 15.633 1.00 89.62 308 ILE A N 1
ATOM 2413 C CA . ILE A 1 308 ? 3.696 10.614 15.703 1.00 89.62 308 ILE A CA 1
ATOM 2414 C C . ILE A 1 308 ? 3.015 11.958 15.392 1.00 89.62 308 ILE A C 1
ATOM 2416 O O . ILE A 1 308 ? 2.889 12.318 14.222 1.00 89.62 308 ILE A O 1
ATOM 2420 N N . PRO A 1 309 ? 2.548 12.699 16.415 1.00 80.25 309 PRO A N 1
ATOM 2421 C CA . PRO A 1 309 ? 1.697 13.877 16.215 1.00 80.25 309 PRO A CA 1
ATOM 2422 C C . PRO A 1 309 ? 2.436 15.049 15.553 1.00 80.25 309 PRO A C 1
ATOM 2424 O O . PRO A 1 309 ? 1.813 15.908 14.934 1.00 80.25 309 PRO A O 1
ATOM 2427 N N . GLU A 1 310 ? 3.765 15.087 15.669 1.00 83.19 310 GLU A N 1
ATOM 2428 C CA . GLU A 1 310 ? 4.623 16.107 15.069 1.00 83.19 310 GLU A CA 1
ATOM 2429 C C . GLU A 1 310 ? 5.857 15.452 14.440 1.00 83.19 310 GLU A C 1
ATOM 2431 O O . GLU A 1 310 ? 6.386 14.470 14.963 1.00 83.19 310 GLU A O 1
ATOM 2436 N N . TYR A 1 311 ? 6.340 16.008 13.326 1.00 80.25 311 TYR A N 1
ATOM 2437 C CA . TYR A 1 311 ? 7.580 15.561 12.687 1.00 80.25 311 TYR A CA 1
ATOM 2438 C C . TYR A 1 311 ? 8.733 15.607 13.711 1.00 80.25 311 TYR A C 1
ATOM 2440 O O . TYR A 1 311 ? 8.945 16.637 14.345 1.00 80.25 311 TYR A O 1
ATOM 2448 N N . ASP A 1 312 ? 9.439 14.486 13.889 1.00 84.12 312 ASP A N 1
ATOM 2449 C CA . ASP A 1 312 ? 10.491 14.244 14.899 1.00 84.12 312 ASP A CA 1
ATOM 2450 C C . ASP A 1 312 ? 10.040 14.061 16.370 1.00 84.12 312 ASP A C 1
ATOM 2452 O O . ASP A 1 312 ? 10.887 13.878 17.252 1.00 84.12 312 ASP A O 1
ATOM 2456 N N . ALA A 1 313 ? 8.737 14.038 16.673 1.00 87.44 313 ALA A N 1
ATOM 2457 C CA . ALA A 1 313 ? 8.256 13.691 18.013 1.00 87.44 313 ALA A CA 1
ATOM 2458 C C . ALA A 1 313 ? 8.334 12.173 18.288 1.00 87.44 313 ALA A C 1
ATOM 2460 O O . ALA A 1 313 ? 8.227 11.355 17.369 1.00 87.44 313 ALA A O 1
ATOM 2461 N N . PRO A 1 314 ? 8.494 11.749 19.558 1.00 90.69 314 PRO A N 1
ATOM 2462 C CA . PRO A 1 314 ? 8.348 10.343 19.911 1.00 90.69 314 PRO A CA 1
ATOM 2463 C C . PRO A 1 314 ? 6.909 9.873 19.666 1.00 90.69 314 PRO A C 1
ATOM 2465 O O . PRO A 1 314 ? 5.958 1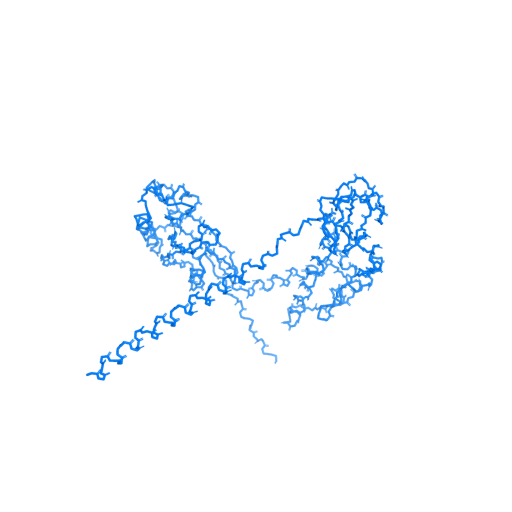0.619 19.893 1.00 90.69 314 PRO A O 1
ATOM 2468 N N . ALA A 1 315 ? 6.755 8.611 19.266 1.00 93.31 315 ALA A N 1
ATOM 2469 C CA . ALA A 1 315 ? 5.441 8.002 19.111 1.00 93.31 315 ALA A CA 1
ATOM 2470 C C . ALA A 1 315 ? 4.714 7.908 20.467 1.00 93.31 315 ALA A C 1
ATOM 2472 O O . ALA A 1 315 ? 5.294 7.468 21.467 1.00 93.31 315 ALA A O 1
ATOM 2473 N N . VAL A 1 316 ? 3.439 8.284 20.489 1.00 95.12 316 VAL A N 1
ATOM 2474 C CA . VAL A 1 316 ? 2.577 8.329 21.682 1.00 95.12 316 VAL A CA 1
ATOM 2475 C C . VAL A 1 316 ? 1.294 7.556 21.433 1.00 95.12 316 VAL A C 1
ATOM 2477 O O . VAL A 1 316 ? 0.829 7.496 20.300 1.00 95.12 316 VAL A O 1
ATOM 2480 N N . ASP A 1 317 ? 0.706 6.972 22.477 1.00 97.50 317 ASP A N 1
ATOM 2481 C CA . ASP A 1 317 ? -0.578 6.284 22.332 1.00 97.50 317 ASP A CA 1
ATOM 2482 C C . ASP A 1 317 ? -1.645 7.286 21.866 1.00 97.50 317 ASP A C 1
ATOM 2484 O O . ASP A 1 317 ? -1.808 8.352 22.464 1.00 97.50 317 ASP A O 1
ATOM 2488 N N . ALA A 1 318 ? -2.367 6.938 20.804 1.00 97.62 318 ALA A N 1
ATOM 2489 C CA . ALA A 1 318 ? -3.193 7.904 20.079 1.00 97.62 318 ALA A CA 1
ATOM 2490 C C . ALA A 1 318 ? -4.611 7.414 19.790 1.00 97.62 318 ALA A C 1
ATOM 2492 O O . ALA A 1 318 ? -5.582 8.182 19.818 1.00 97.62 318 ALA A O 1
ATOM 2493 N N . VAL A 1 319 ? -4.738 6.116 19.527 1.00 98.38 319 VAL A N 1
ATOM 2494 C CA . VAL A 1 319 ? -5.964 5.524 19.010 1.00 98.38 319 VAL A CA 1
ATOM 2495 C C . VAL A 1 319 ? -6.100 4.090 19.483 1.00 98.38 319 VAL A C 1
ATOM 2497 O O . VAL A 1 319 ? -5.124 3.342 19.569 1.00 98.38 319 VAL A O 1
ATOM 2500 N N . TYR A 1 320 ? -7.336 3.706 19.774 1.00 98.81 320 TYR A N 1
ATOM 2501 C CA . TYR A 1 320 ? -7.693 2.304 19.879 1.00 98.81 320 TYR A CA 1
ATOM 2502 C C . TYR A 1 320 ? -8.379 1.853 18.603 1.00 98.81 320 TYR A C 1
ATOM 2504 O O . TYR A 1 320 ? -9.244 2.560 18.077 1.00 98.81 320 TYR A O 1
ATOM 2512 N N . MET A 1 321 ? -8.024 0.664 18.135 1.00 98.62 321 MET A N 1
ATOM 2513 C CA . MET A 1 321 ? -8.615 0.093 16.937 1.00 98.62 321 MET A CA 1
ATOM 2514 C C . MET A 1 321 ? -8.786 -1.415 17.021 1.00 98.62 321 MET A C 1
ATOM 2516 O O . MET A 1 321 ? -8.121 -2.089 17.800 1.00 98.62 321 MET A O 1
ATOM 2520 N N . PHE A 1 322 ? -9.687 -1.939 16.204 1.00 98.81 322 PHE A N 1
ATOM 2521 C CA . PHE A 1 322 ? -9.763 -3.357 15.875 1.00 98.81 322 PHE A CA 1
ATOM 2522 C C . PHE A 1 322 ? -10.087 -3.493 14.389 1.00 98.81 322 PHE A C 1
ATOM 2524 O O . PHE A 1 322 ? -10.553 -2.544 13.758 1.00 98.81 322 PHE A O 1
ATOM 2531 N N . ALA A 1 323 ? -9.845 -4.666 13.821 1.00 98.69 323 ALA A N 1
ATOM 2532 C CA . ALA A 1 323 ? -10.126 -4.936 12.421 1.00 98.69 323 ALA A CA 1
ATOM 2533 C C . ALA A 1 323 ? -10.976 -6.189 12.260 1.00 98.69 323 ALA A C 1
ATOM 2535 O O . ALA A 1 323 ? -10.979 -7.061 13.127 1.00 98.69 323 ALA A O 1
ATOM 2536 N N . ARG A 1 324 ? -11.630 -6.300 11.106 1.00 98.50 324 ARG A N 1
ATOM 2537 C CA . ARG A 1 324 ? -12.118 -7.574 10.579 1.00 98.50 324 ARG A CA 1
ATOM 2538 C C . ARG A 1 324 ? -11.448 -7.852 9.245 1.00 98.50 324 ARG A C 1
ATOM 2540 O O . ARG A 1 324 ? -11.332 -6.941 8.421 1.00 98.50 324 ARG A O 1
ATOM 2547 N N . ILE A 1 325 ? -11.036 -9.097 9.042 1.00 98.44 325 ILE A N 1
ATOM 2548 C CA . ILE A 1 325 ? -10.485 -9.549 7.766 1.00 98.44 325 ILE A CA 1
ATOM 2549 C C . ILE A 1 325 ? -11.633 -9.935 6.836 1.00 98.44 325 ILE A C 1
ATOM 2551 O O . ILE A 1 325 ? -12.439 -10.805 7.162 1.00 98.44 325 ILE A O 1
ATOM 2555 N N . ASP A 1 326 ? -11.704 -9.287 5.676 1.00 97.75 326 ASP A N 1
ATOM 2556 C CA . ASP A 1 326 ? -12.675 -9.615 4.629 1.00 97.75 326 ASP A CA 1
ATOM 2557 C C . ASP A 1 326 ? -12.166 -10.787 3.779 1.00 97.75 326 ASP A C 1
ATOM 2559 O O . ASP A 1 326 ? -12.933 -11.685 3.432 1.00 97.75 326 ASP A O 1
ATOM 2563 N N . ARG A 1 327 ? -10.871 -10.766 3.433 1.00 96.75 327 ARG A N 1
ATOM 2564 C CA . ARG A 1 327 ? -10.216 -11.798 2.621 1.00 96.75 327 ARG A CA 1
ATOM 2565 C C . ARG A 1 327 ? -8.714 -11.834 2.874 1.00 96.75 327 ARG A C 1
ATOM 2567 O O . ARG A 1 327 ? -8.063 -10.789 2.864 1.00 96.75 327 ARG A O 1
ATOM 2574 N N . ARG A 1 328 ? -8.173 -13.041 2.962 1.00 94.12 328 ARG A N 1
ATOM 2575 C CA . ARG A 1 328 ? -6.760 -13.391 2.974 1.00 94.12 328 ARG A CA 1
ATOM 2576 C C . ARG A 1 328 ? -6.472 -14.305 1.793 1.00 94.12 328 ARG A C 1
ATOM 2578 O O . ARG A 1 328 ? -6.978 -15.420 1.705 1.00 94.12 328 ARG A O 1
ATOM 2585 N N . GLN A 1 329 ? -5.609 -13.851 0.900 1.00 90.19 329 GLN A N 1
ATOM 2586 C CA . GLN A 1 329 ? -5.020 -14.709 -0.115 1.00 90.19 329 GLN A CA 1
ATOM 2587 C C . GLN A 1 329 ? -3.680 -15.201 0.407 1.00 90.19 329 GLN A C 1
ATOM 2589 O O . GLN A 1 329 ? -2.815 -14.402 0.766 1.00 90.19 329 GLN A O 1
ATOM 2594 N N . ILE A 1 330 ? -3.513 -16.517 0.460 1.00 85.56 330 ILE A N 1
ATOM 2595 C CA . ILE A 1 330 ? -2.211 -17.118 0.716 1.00 85.56 330 ILE A CA 1
ATOM 2596 C C . ILE A 1 330 ? -1.570 -17.383 -0.641 1.00 85.56 330 ILE A C 1
ATOM 2598 O O . ILE A 1 330 ? -2.217 -17.940 -1.528 1.00 85.56 330 ILE A O 1
ATOM 2602 N N . ALA A 1 331 ? -0.317 -16.965 -0.785 1.00 81.44 331 ALA A N 1
ATOM 2603 C CA . ALA A 1 331 ? 0.545 -17.275 -1.909 1.00 81.44 331 ALA A CA 1
ATOM 2604 C C . ALA A 1 331 ? 0.406 -18.751 -2.293 1.00 81.44 331 ALA A C 1
ATOM 2606 O O . ALA A 1 331 ? 0.637 -19.636 -1.459 1.00 81.44 331 ALA A O 1
ATOM 2607 N N . GLU A 1 332 ? 0.045 -19.034 -3.545 1.00 71.50 332 GLU A N 1
ATOM 2608 C CA . GLU A 1 332 ? 0.068 -20.409 -4.028 1.00 71.50 332 GLU A CA 1
ATOM 2609 C C . GLU A 1 332 ? 1.500 -20.931 -3.919 1.00 71.50 332 GLU A C 1
ATOM 2611 O O . GLU A 1 332 ? 2.426 -20.420 -4.553 1.00 71.50 332 GLU A O 1
ATOM 2616 N N . THR A 1 333 ? 1.704 -21.948 -3.081 1.00 60.44 333 THR A N 1
ATOM 2617 C CA . THR A 1 333 ? 2.982 -22.649 -3.058 1.00 60.44 333 THR A CA 1
ATOM 2618 C C . THR A 1 333 ? 3.089 -23.364 -4.394 1.00 60.44 333 THR A C 1
ATOM 2620 O O . THR A 1 333 ? 2.343 -24.316 -4.637 1.00 60.44 333 THR A O 1
ATOM 2623 N N . VAL A 1 334 ? 3.976 -22.890 -5.273 1.00 56.75 334 VAL A N 1
ATOM 2624 C CA . VAL A 1 334 ? 4.304 -23.597 -6.512 1.00 56.75 334 VAL A CA 1
ATOM 2625 C C . VAL A 1 334 ? 4.758 -24.986 -6.085 1.00 56.75 334 VAL A C 1
ATOM 2627 O O . VAL A 1 334 ? 5.825 -25.152 -5.496 1.00 56.75 334 VAL A O 1
ATOM 2630 N N . LYS A 1 335 ? 3.895 -25.987 -6.285 1.00 49.66 335 LYS A N 1
ATOM 2631 C CA . LYS A 1 335 ? 4.277 -27.381 -6.096 1.00 49.66 335 LYS A CA 1
ATOM 2632 C C . LYS A 1 335 ? 5.417 -27.607 -7.071 1.00 49.66 335 LYS A C 1
ATOM 2634 O O . LYS A 1 335 ? 5.178 -27.525 -8.273 1.00 49.66 335 LYS A O 1
ATOM 2639 N N . GLU A 1 336 ? 6.620 -27.863 -6.560 1.00 49.16 336 GLU A N 1
ATOM 2640 C CA . GLU A 1 336 ? 7.704 -28.421 -7.362 1.00 49.16 336 GLU A CA 1
ATOM 2641 C C . GLU A 1 336 ? 7.127 -29.644 -8.078 1.00 49.16 336 GLU A C 1
ATOM 2643 O O . GLU A 1 336 ? 6.869 -30.692 -7.479 1.00 49.16 336 GLU A O 1
ATOM 2648 N N . GLN A 1 337 ? 6.808 -29.479 -9.360 1.00 43.34 337 GLN A N 1
ATOM 2649 C CA . GLN A 1 337 ? 6.544 -30.608 -10.221 1.00 43.34 337 GLN A CA 1
ATOM 2650 C C . GLN A 1 337 ? 7.900 -31.277 -10.382 1.00 43.34 337 GLN A C 1
ATOM 2652 O O . GLN A 1 337 ? 8.756 -30.778 -11.105 1.00 43.34 337 GLN A O 1
ATOM 2657 N N . ASN A 1 338 ? 8.105 -32.348 -9.611 1.00 42.72 338 ASN A N 1
ATOM 2658 C CA . ASN A 1 338 ? 9.239 -33.252 -9.747 1.00 42.72 338 ASN A CA 1
ATOM 2659 C C . ASN A 1 338 ? 9.382 -33.626 -11.229 1.00 42.72 338 ASN A C 1
ATOM 2661 O O . ASN A 1 338 ? 8.558 -34.384 -11.749 1.00 42.72 338 ASN A O 1
ATOM 2665 N N . LEU A 1 339 ? 10.392 -33.050 -11.880 1.00 39.97 339 LEU A N 1
ATOM 2666 C CA . LEU A 1 339 ? 10.889 -33.447 -13.194 1.00 39.97 339 LEU A CA 1
ATOM 2667 C C . LEU A 1 339 ? 11.939 -34.543 -13.029 1.00 39.97 339 LEU A C 1
ATOM 2669 O O . LEU A 1 339 ? 12.834 -34.371 -12.169 1.00 39.97 339 LEU A O 1
#

Radius of gyration: 31.24 Å; chains: 1; bounding box: 67×70×94 Å